Protein AF-0000000066510775 (afdb_homodimer)

InterPro domains:
  IPR000297 Peptidyl-prolyl cis-trans isomerase, PpiC-type [PS50198] (33-122)
  IPR043323 Peptidyl-prolyl cis-trans isomerase PIN4 [PTHR45995] (5-123)
  IPR046357 Peptidyl-prolyl cis-trans isomerase domain superfamily [G3DSA:3.10.50.40] (31-124)

Nearest PDB structures (foldseek):
  3ui6-assembly1_A  TM=9.318E-01  e=9.713E-14  Homo sapiens
  3rfw-assembly1_A-2  TM=9.328E-01  e=1.168E-08  Campylobacter jejuni
  6bhf-assembly1_A-2  TM=9.288E-01  e=5.981E-08  Helicobacter pylori 26695
  5htf-assembly1_B  TM=8.891E-01  e=8.292E-08  Listeria monocytogenes EGD-e
  2kgj-assembly1_A  TM=8.186E-01  e=3.271E-07  Escherichia coli K-12

Sequence (248 aa):
MGKEKKKATNKDGGNDGGGSGKAAKDTSGGSGYTKVKVRHILCEKQGRAMEALKKINEGSSFADIAREYSEDKARSGGDLGWKRRGEMVGPFQEAAFALPKGGMTPEPVRTSFGYHIILVEDKQMGKEKKKATNKDGGNDGGGSGKAAKDTSGGSGYTKVKVRHILCEKQGRAMEALKKINEGSSFADIAREYSEDKARSGGDLGWKRRGEMVGPFQEAAFALPKGGMTPEPVRTSFGYHIILVEDKQ

Organism: Trypanosoma cruzi (strain CL Brener) (NCBI:txid353153)

Foldseek 3Di:
DDPDDDDDDDPPVPPPPPPPPPPPPPPPVQPVFFKFWKFKAFDAEQVLVVVLLVVVVVPDDQLVSSLVRHPPPNVVSRTPGIDGPVRDDDQVVVQQSNADAQGWDNGWTQDPRHTMIMGTNDTD/DDDPCVDDDDDDPPPPVPCPPPPPPPPPVQPVFFKFWKFKAFDAEQVLVVVLLVVVVVPDDQLVSSLVRHPPPNVRSRTPGIDGPVRDDDQVVVQQRNADAQGWDNGWGQDPRHTMIMGTNDTD

Solvent-accessible surface area (backbone atoms only — not comparable to full-atom values): 14334 Å² total; per-residue (Å²): 133,83,80,70,84,88,88,82,86,80,76,78,73,75,74,76,74,75,76,74,73,73,74,74,75,83,66,66,77,63,53,96,49,63,34,35,25,34,29,35,27,32,17,75,44,63,69,59,37,52,50,50,48,51,44,37,75,72,68,44,54,64,41,60,46,11,49,71,59,20,78,45,62,19,87,59,31,12,58,68,45,77,39,43,85,50,66,36,33,40,62,58,41,54,54,54,60,67,42,52,74,69,27,60,55,93,56,66,44,67,56,97,79,23,19,32,39,44,35,25,69,36,69,71,140,75,72,80,72,72,77,90,93,86,75,90,70,83,74,75,74,74,77,71,76,72,71,73,72,83,66,66,73,61,53,98,48,61,32,35,24,34,29,38,29,40,18,73,45,61,68,58,37,51,50,50,49,51,44,36,75,70,66,46,54,63,40,61,46,10,50,71,59,23,75,73,52,16,89,59,30,11,58,68,46,78,40,42,85,49,66,37,32,41,63,58,41,54,52,54,57,66,42,50,71,68,28,58,54,92,56,66,46,65,54,98,81,24,19,32,39,44,35,25,68,36,70,71

Radius of gyration: 31.96 Å; Cα contacts (8 Å, |Δi|>4): 432; chains: 2; bounding box: 94×91×105 Å

Structure (mmCIF, N/CA/C/O backbone):
data_AF-0000000066510775-model_v1
#
loop_
_entity.id
_entity.type
_entity.pdbx_description
1 polymer 'Peptidyl-prolyl cis-trans isomerase'
#
loop_
_atom_site.group_PDB
_atom_site.id
_atom_site.type_symbol
_atom_site.label_atom_id
_atom_site.label_alt_id
_atom_site.label_comp_id
_atom_site.label_asym_id
_atom_site.label_entity_id
_atom_site.label_seq_id
_atom_site.pdbx_PDB_ins_code
_atom_site.Cartn_x
_atom_site.Cartn_y
_atom_site.Cartn_z
_atom_site.occupancy
_atom_site.B_iso_or_equiv
_atom_site.auth_seq_id
_atom_site.auth_comp_id
_atom_site.auth_asym_id
_atom_site.auth_atom_id
_atom_site.pdbx_PDB_model_num
ATOM 1 N N . MET A 1 1 ? 17.078 47.875 73.875 1 23.16 1 MET A N 1
ATOM 2 C CA . MET A 1 1 ? 17.344 46.469 74.062 1 23.16 1 MET A CA 1
ATOM 3 C C . MET A 1 1 ? 18.078 45.875 72.812 1 23.16 1 MET A C 1
ATOM 5 O O . MET A 1 1 ? 18.141 46.5 71.75 1 23.16 1 MET A O 1
ATOM 9 N N . GLY A 1 2 ? 18.031 44.469 72.75 1 21.34 2 GLY A N 1
ATOM 10 C CA . GLY A 1 2 ? 19.016 43.469 72.375 1 21.34 2 GLY A CA 1
ATOM 11 C C . GLY A 1 2 ? 19.094 43.312 70.875 1 21.34 2 GLY A C 1
ATOM 12 O O . GLY A 1 2 ? 18.422 42.469 70.25 1 21.34 2 GLY A O 1
ATOM 13 N N . LYS A 1 3 ? 19.141 44.344 70.125 1 26.53 3 LYS A N 1
ATOM 14 C CA . LYS A 1 3 ? 19.031 44.312 68.625 1 26.53 3 LYS A CA 1
ATOM 15 C C . LYS A 1 3 ? 20.141 43.438 68 1 26.53 3 LYS A C 1
ATOM 17 O O . LYS A 1 3 ? 21.25 43.906 67.812 1 26.53 3 LYS A O 1
ATOM 22 N N . GLU A 1 4 ? 20 42.125 68.438 1 19.8 4 GLU A N 1
ATOM 23 C CA . GLU A 1 4 ? 21.078 41.156 68.188 1 19.8 4 GLU A CA 1
ATOM 24 C C . GLU A 1 4 ? 21.484 41.156 66.75 1 19.8 4 GLU A C 1
ATOM 26 O O . GLU A 1 4 ? 20.828 41.781 65.875 1 19.8 4 GLU A O 1
ATOM 31 N N . LYS A 1 5 ? 21.297 39.875 66.062 1 19.86 5 LYS A N 1
ATOM 32 C CA . LYS A 1 5 ? 22.406 39 65.688 1 19.86 5 LYS A CA 1
ATOM 33 C C . LYS A 1 5 ? 22.828 39.25 64.25 1 19.86 5 LYS A C 1
ATOM 35 O O . LYS A 1 5 ? 22.141 39.969 63.5 1 19.86 5 LYS A O 1
ATOM 40 N N . LYS A 1 6 ? 22.688 38.094 63.375 1 20.05 6 LYS A N 1
ATOM 41 C CA . LYS A 1 6 ? 23.75 37.25 62.875 1 20.05 6 LYS A CA 1
ATOM 42 C C . LYS A 1 6 ? 24.188 37.656 61.469 1 20.05 6 LYS A C 1
ATOM 44 O O . LYS A 1 6 ? 23.484 38.406 60.781 1 20.05 6 LYS A O 1
ATOM 49 N N . LYS A 1 7 ? 24.656 36.5 60.625 1 20.53 7 LYS A N 1
ATOM 50 C CA . LYS A 1 7 ? 25.859 36 60 1 20.53 7 LYS A CA 1
ATOM 51 C C . LYS A 1 7 ? 25.922 36.375 58.531 1 20.53 7 LYS A C 1
ATOM 53 O O . LYS A 1 7 ? 24.891 36.688 57.938 1 20.53 7 LYS A O 1
ATOM 58 N N . ALA A 1 8 ? 26.688 35.5 57.688 1 20.89 8 ALA A N 1
ATOM 59 C CA . ALA A 1 8 ? 27.922 35.5 56.906 1 20.89 8 ALA A CA 1
ATOM 60 C C . ALA A 1 8 ? 27.609 35.531 55.406 1 20.89 8 ALA A C 1
ATOM 62 O O . ALA A 1 8 ? 28.297 36.188 54.625 1 20.89 8 ALA A O 1
ATOM 63 N N . THR A 1 9 ? 26.562 34.688 54.906 1 21.41 9 THR A N 1
ATOM 64 C CA . THR A 1 9 ? 26.984 33.688 53.906 1 21.41 9 THR A CA 1
ATOM 65 C C . THR A 1 9 ? 27.359 34.375 52.594 1 21.41 9 THR A C 1
ATOM 67 O O . THR A 1 9 ? 26.906 35.5 52.312 1 21.41 9 THR A O 1
ATOM 70 N N . ASN A 1 10 ? 28.328 33.688 51.812 1 22.34 10 ASN A N 1
ATOM 71 C CA . ASN A 1 10 ? 29.359 33.688 50.781 1 22.34 10 ASN A CA 1
ATOM 72 C C . ASN A 1 10 ? 28.766 33.906 49.375 1 22.34 10 ASN A C 1
ATOM 74 O O . ASN A 1 10 ? 27.891 33.156 48.938 1 22.34 10 ASN A O 1
ATOM 78 N N . LYS A 1 11 ? 28.875 35.062 48.781 1 24.03 11 LYS A N 1
ATOM 79 C CA . LYS A 1 11 ? 28.453 35.625 47.531 1 24.03 11 LYS A CA 1
ATOM 80 C C . LYS A 1 11 ? 29.156 34.969 46.344 1 24.03 11 LYS A C 1
ATOM 82 O O . LYS A 1 11 ? 29.125 35.469 45.219 1 24.03 11 LYS A O 1
ATOM 87 N N . ASP A 1 12 ? 29.703 33.625 46.531 1 24.02 12 ASP A N 1
ATOM 88 C CA . ASP A 1 12 ? 30.625 33.312 45.438 1 24.02 12 ASP A CA 1
ATOM 89 C C . ASP A 1 12 ? 29.891 33.281 44.125 1 24.02 12 ASP A C 1
ATOM 91 O O . ASP A 1 12 ? 29.016 32.438 43.906 1 24.02 12 ASP A O 1
ATOM 95 N N . GLY A 1 13 ? 29.391 34.312 43.594 1 24.19 13 GLY A N 1
ATOM 96 C CA . GLY A 1 13 ? 28.672 34.25 42.312 1 24.19 13 GLY A CA 1
ATOM 97 C C . GLY A 1 13 ? 29.531 33.812 41.156 1 24.19 13 GLY A C 1
ATOM 98 O O . GLY A 1 13 ? 30.297 34.625 40.594 1 24.19 13 GLY A O 1
ATOM 99 N N . GLY A 1 14 ? 30.188 32.531 41.312 1 22.64 14 GLY A N 1
ATOM 100 C CA . GLY A 1 14 ? 31.047 32.062 40.219 1 22.64 14 GLY A CA 1
ATOM 101 C C . GLY A 1 14 ? 30.406 32.188 38.844 1 22.64 14 GLY A C 1
ATOM 102 O O . GLY A 1 14 ? 29.188 32.031 38.719 1 22.64 14 GLY A O 1
ATOM 103 N N . ASN A 1 15 ? 31.016 32.938 38 1 24.34 15 ASN A N 1
ATOM 104 C CA . ASN A 1 15 ? 30.797 33.312 36.594 1 24.34 15 ASN A CA 1
ATOM 105 C C . ASN A 1 15 ? 30.922 32.094 35.656 1 24.34 15 ASN A C 1
ATOM 107 O O . ASN A 1 15 ? 31.969 31.891 35.062 1 24.34 15 ASN A O 1
ATOM 111 N N . ASP A 1 16 ? 30.797 30.828 36.219 1 24.3 16 ASP A N 1
ATOM 112 C CA . ASP A 1 16 ? 31.219 29.844 35.219 1 24.3 16 ASP A CA 1
ATOM 113 C C . ASP A 1 16 ? 30.438 29.984 33.938 1 24.3 16 ASP A C 1
ATOM 115 O O . ASP A 1 16 ? 29.203 30.047 33.938 1 24.3 16 ASP A O 1
ATOM 119 N N . GLY A 1 17 ? 31.031 30.641 32.969 1 24.75 17 GLY A N 1
ATOM 120 C CA . GLY A 1 17 ? 30.734 30.797 31.562 1 24.75 17 GLY A CA 1
ATOM 121 C C . GLY A 1 17 ? 30.562 29.484 30.828 1 24.75 17 GLY A C 1
ATOM 122 O O . GLY A 1 17 ? 31.375 29.141 29.969 1 24.75 17 GLY A O 1
A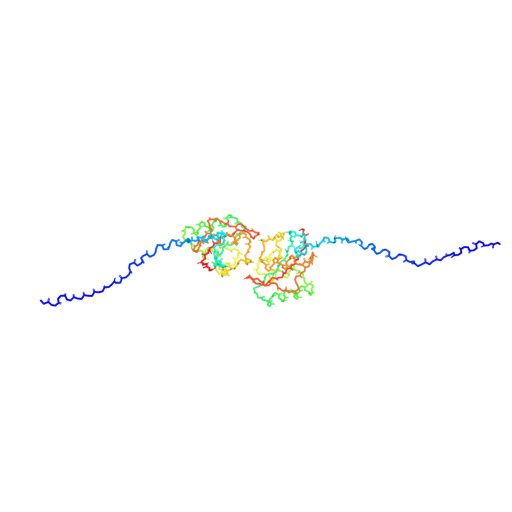TOM 123 N N . GLY A 1 18 ? 30.047 28.453 31.453 1 24.77 18 GLY A N 1
ATOM 124 C CA . GLY A 1 18 ? 30.062 27.203 30.734 1 24.77 18 GLY A CA 1
ATOM 125 C C . GLY A 1 18 ? 29.5 27.312 29.328 1 24.77 18 GLY A C 1
ATOM 126 O O . GLY A 1 18 ? 28.594 28.109 29.094 1 24.77 18 GLY A O 1
ATOM 127 N N . GLY A 1 19 ? 30.359 27.156 28.328 1 26.08 19 GLY A N 1
ATOM 128 C CA . GLY A 1 19 ? 30.25 27.016 26.891 1 26.08 19 GLY A CA 1
ATOM 129 C C . GLY A 1 19 ? 29.172 26.031 26.469 1 26.08 19 GLY A C 1
ATOM 130 O O . GLY A 1 19 ? 29.297 24.828 26.703 1 26.08 19 GLY A O 1
ATOM 131 N N . SER A 1 20 ? 27.953 26.391 26.688 1 29.66 20 SER A N 1
ATOM 132 C CA . SER A 1 20 ? 26.844 25.547 26.25 1 29.66 20 SER A CA 1
ATOM 133 C C . SER A 1 20 ? 26.984 25.141 24.781 1 29.66 20 SER A C 1
ATOM 135 O O . SER A 1 20 ? 27.094 26 23.906 1 29.66 20 SER A O 1
ATOM 137 N N . GLY A 1 21 ? 27.906 24.281 24.469 1 26.98 21 GLY A N 1
ATOM 138 C CA . GLY A 1 21 ? 27.875 23.641 23.172 1 26.98 21 GLY A CA 1
ATOM 139 C C . GLY A 1 21 ? 26.469 23.312 22.688 1 26.98 21 GLY A C 1
ATOM 140 O O . GLY A 1 21 ? 25.75 22.562 23.344 1 26.98 21 GLY A O 1
ATOM 141 N N . LYS A 1 22 ? 25.828 24.266 22.094 1 28.55 22 LYS A N 1
ATOM 142 C CA . LYS A 1 22 ? 24.594 24.078 21.344 1 28.55 22 LYS A CA 1
ATOM 143 C C . LYS A 1 22 ? 24.688 22.844 20.438 1 28.55 22 LYS A C 1
ATOM 145 O O . LYS A 1 22 ? 25.469 22.812 19.5 1 28.55 22 LYS A O 1
ATOM 150 N N . ALA A 1 23 ? 24.719 21.672 20.969 1 29.58 23 ALA A N 1
ATOM 151 C CA . ALA A 1 23 ? 24.5 20.516 20.109 1 29.58 23 ALA A CA 1
ATOM 152 C C . ALA A 1 23 ? 23.516 20.844 18.984 1 29.58 23 ALA A C 1
ATOM 154 O O . ALA A 1 23 ? 22.547 21.578 19.203 1 29.58 23 ALA A O 1
ATOM 155 N N . ALA A 1 24 ? 24 20.891 17.75 1 27.94 24 ALA A N 1
ATOM 156 C CA . ALA A 1 24 ? 23.359 20.984 16.438 1 27.94 24 ALA A CA 1
ATOM 157 C C . ALA A 1 24 ? 22.078 20.156 16.391 1 27.94 24 ALA A C 1
ATOM 159 O O . ALA A 1 24 ? 22.016 19.047 16.953 1 27.94 24 ALA A O 1
ATOM 160 N N . LYS A 1 25 ? 20.984 20.844 16.312 1 31.47 25 LYS A N 1
ATOM 161 C CA . LYS A 1 25 ? 19.656 20.281 16.031 1 31.47 25 LYS A CA 1
ATOM 162 C C . LYS A 1 25 ? 19.719 19.297 14.867 1 31.47 25 LYS A C 1
ATOM 164 O O . LYS A 1 25 ? 20.094 19.672 13.75 1 31.47 25 LYS A O 1
ATOM 169 N N . ASP A 1 26 ? 20.312 18.125 14.875 1 31.09 26 ASP A N 1
ATOM 170 C CA . ASP A 1 26 ? 20.047 17.109 13.859 1 31.09 26 ASP A CA 1
ATOM 171 C C . ASP A 1 26 ? 18.703 17.359 13.18 1 31.09 26 ASP A C 1
ATOM 173 O O . ASP A 1 26 ? 17.656 17.125 13.781 1 31.09 26 ASP A O 1
ATOM 177 N N . THR A 1 27 ? 18.438 18.391 12.25 1 34.88 27 THR A N 1
ATOM 178 C CA . THR A 1 27 ? 17.422 18.766 11.266 1 34.88 27 THR A CA 1
ATOM 179 C C . THR A 1 27 ? 17.125 17.594 10.328 1 34.88 27 THR A C 1
ATOM 181 O O . THR A 1 27 ? 16.828 17.797 9.156 1 34.88 27 THR A O 1
ATOM 184 N N . SER A 1 28 ? 17.688 16.516 10.258 1 37.19 28 SER A N 1
ATOM 185 C CA . SER A 1 28 ? 17.125 15.492 9.375 1 37.19 28 SER A CA 1
ATOM 186 C C . SER A 1 28 ? 15.602 15.602 9.312 1 37.19 28 SER A C 1
ATOM 188 O O . SER A 1 28 ? 14.93 15.57 10.352 1 37.19 28 SER A O 1
ATOM 190 N N . GLY A 1 29 ? 14.992 16.344 8.453 1 39.53 29 GLY A N 1
ATOM 191 C CA . GLY A 1 29 ? 13.641 16.875 8.375 1 39.53 29 GLY A CA 1
ATOM 192 C C . GLY A 1 29 ? 12.602 15.953 8.984 1 39.53 29 GLY A C 1
ATOM 193 O O . GLY A 1 29 ? 11.398 16.125 8.758 1 39.53 29 GLY A O 1
ATOM 194 N N . GLY A 1 30 ? 12.797 14.672 9.055 1 46.94 30 GLY A N 1
ATOM 195 C CA . GLY A 1 30 ? 11.984 13.664 9.727 1 46.94 30 GLY A CA 1
ATOM 196 C C . GLY A 1 30 ? 11.625 14.047 11.148 1 46.94 30 GLY A C 1
ATOM 197 O O . GLY A 1 30 ? 12.5 14.266 11.984 1 46.94 30 GLY A O 1
ATOM 198 N N . SER A 1 31 ? 10.672 14.906 11.445 1 58.56 31 SER A N 1
ATOM 199 C CA . SER A 1 31 ? 10.305 15.086 12.844 1 58.56 31 SER A CA 1
ATOM 200 C C . SER A 1 31 ? 10.594 13.828 13.664 1 58.56 31 SER A C 1
ATOM 202 O O . SER A 1 31 ? 10.781 12.75 13.102 1 58.56 31 SER A O 1
ATOM 204 N N . GLY A 1 32 ? 11.43 13.977 14.781 1 77.88 32 GLY A N 1
ATOM 205 C CA . GLY A 1 32 ? 11.711 12.977 15.805 1 77.88 32 GLY A CA 1
ATOM 206 C C . GLY A 1 32 ? 10.625 11.93 15.938 1 77.88 32 GLY A C 1
ATOM 207 O O . GLY A 1 32 ? 10.719 11.031 16.766 1 77.88 32 GLY A O 1
ATOM 208 N N . TYR A 1 33 ? 9.633 12.125 14.922 1 91.44 33 TYR A N 1
ATOM 209 C CA . TYR A 1 33 ? 8.539 11.164 15.055 1 91.44 33 TYR A CA 1
ATOM 210 C C . TYR A 1 33 ? 8.828 9.898 14.258 1 91.44 33 TYR A C 1
ATOM 212 O O . TYR A 1 33 ? 9.375 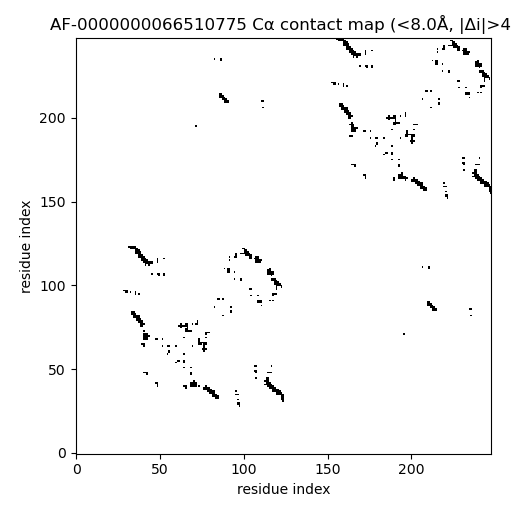9.961 13.156 1 91.44 33 TYR A O 1
ATOM 220 N N . THR A 1 34 ? 8.453 8.82 14.812 1 94.12 34 THR A N 1
ATOM 221 C CA . THR A 1 34 ? 8.758 7.535 14.172 1 94.12 34 THR A CA 1
ATOM 222 C C . THR A 1 34 ? 7.492 6.914 13.586 1 94.12 34 THR A C 1
ATOM 224 O O . THR A 1 34 ? 7.566 5.996 12.766 1 94.12 34 THR A O 1
ATOM 227 N N . LYS A 1 35 ? 6.379 7.387 13.984 1 97 35 LYS A N 1
ATOM 228 C CA . LYS A 1 35 ? 5.125 6.863 13.445 1 97 35 LYS A CA 1
ATOM 229 C C . LYS A 1 35 ? 4.07 7.957 13.344 1 97 35 LYS A C 1
ATOM 231 O O . LYS A 1 35 ? 4.117 8.945 14.086 1 97 35 LYS A O 1
ATOM 236 N N . VAL A 1 36 ? 3.227 7.793 12.406 1 97.75 36 VAL A N 1
ATOM 237 C CA . VAL A 1 36 ? 2.115 8.711 12.188 1 97.75 36 VAL A CA 1
ATOM 238 C C . VAL A 1 36 ? 0.807 7.93 12.094 1 97.75 36 VAL A C 1
ATOM 240 O O . VAL A 1 36 ? 0.78 6.812 11.578 1 97.75 36 VAL A O 1
ATOM 243 N N . LYS A 1 37 ? -0.239 8.461 12.695 1 97.5 37 LYS A N 1
ATOM 244 C CA . LYS A 1 37 ? -1.598 7.965 12.492 1 97.5 37 LYS A CA 1
ATOM 245 C C . LYS A 1 37 ? -2.297 8.734 11.375 1 97.5 37 LYS A C 1
ATOM 247 O O . LYS A 1 37 ? -2.455 9.953 11.453 1 97.5 37 LYS A O 1
ATOM 252 N N . VAL A 1 38 ? -2.748 7.977 10.305 1 97 38 VAL A N 1
ATOM 253 C CA . VAL A 1 38 ? -3.182 8.703 9.117 1 97 38 VAL A CA 1
ATOM 254 C C . VAL A 1 38 ? -4.539 8.188 8.656 1 97 38 VAL A C 1
ATOM 256 O O . VAL A 1 38 ? -4.887 7.031 8.914 1 97 38 VAL A O 1
ATOM 259 N N . ARG A 1 39 ? -5.293 9.062 8.102 1 96.5 39 ARG A N 1
ATOM 260 C CA . ARG A 1 39 ? -6.414 8.781 7.215 1 96.5 39 ARG A CA 1
ATOM 261 C C . ARG A 1 39 ? -6.113 9.234 5.789 1 96.5 39 ARG A C 1
ATOM 263 O O . ARG A 1 39 ? -5.375 10.195 5.578 1 96.5 39 ARG A O 1
ATOM 270 N N . HIS A 1 40 ? -6.715 8.445 4.879 1 97.38 40 HIS A N 1
ATOM 271 C CA . HIS A 1 40 ? -6.477 8.914 3.516 1 97.38 40 HIS A CA 1
ATOM 272 C C . HIS A 1 40 ? -7.691 8.672 2.629 1 97.38 40 HIS A C 1
ATOM 274 O O . HIS A 1 40 ? -8.609 7.938 3.012 1 97.38 40 HIS A O 1
ATOM 280 N N . ILE A 1 41 ? -7.836 9.32 1.59 1 96.56 41 ILE A N 1
ATOM 281 C CA . ILE A 1 41 ? -8.766 9.133 0.48 1 96.56 41 ILE A CA 1
ATOM 282 C C . ILE A 1 41 ? -7.98 8.836 -0.799 1 96.56 41 ILE A C 1
ATOM 284 O O . ILE A 1 41 ? -7.109 9.617 -1.194 1 96.56 41 ILE A O 1
ATOM 288 N N . LEU A 1 42 ? -8.242 7.695 -1.36 1 95.19 42 LEU A N 1
ATOM 289 C CA . LEU A 1 42 ? -7.566 7.316 -2.596 1 95.19 42 LEU A CA 1
ATOM 290 C C . LEU A 1 42 ? -8.508 7.426 -3.789 1 95.19 42 LEU A C 1
ATOM 292 O O . LEU A 1 42 ? -9.602 6.859 -3.775 1 95.19 42 LEU A O 1
ATOM 296 N N . CYS A 1 43 ? -8.07 8.188 -4.797 1 94.81 43 CYS A N 1
ATOM 297 C CA . CYS A 1 43 ? -8.789 8.305 -6.062 1 94.81 43 CYS A CA 1
ATOM 298 C C . CYS A 1 43 ? -7.871 7.992 -7.242 1 94.81 43 CYS A C 1
ATOM 300 O O . CYS A 1 43 ? -6.715 8.414 -7.262 1 94.81 43 CYS A O 1
ATOM 302 N N . GLU A 1 44 ? -8.422 7.242 -8.109 1 92.12 44 GLU A N 1
ATOM 303 C CA . GLU A 1 44 ? -7.633 6.918 -9.289 1 92.12 44 GLU A CA 1
ATOM 304 C C . GLU A 1 44 ? -7.344 8.164 -10.125 1 92.12 44 GLU A C 1
ATOM 306 O O . GLU A 1 44 ? -6.254 8.312 -10.672 1 92.12 44 GLU A O 1
ATOM 311 N N . LYS A 1 45 ? -8.297 9.062 -10.156 1 95.19 45 LYS A N 1
ATOM 312 C CA . LYS A 1 45 ? -8.195 10.266 -10.969 1 95.19 45 LYS A CA 1
ATOM 313 C C . LYS A 1 45 ? -7.965 11.5 -10.094 1 95.19 45 LYS A C 1
ATOM 315 O O . LYS A 1 45 ? -8.57 11.633 -9.023 1 95.19 45 LYS A O 1
ATOM 320 N N . GLN A 1 46 ? -7.137 12.367 -10.594 1 97.5 46 GLN A N 1
ATOM 321 C CA . GLN A 1 46 ? -6.82 13.586 -9.852 1 97.5 46 GLN A CA 1
ATOM 322 C C . GLN A 1 46 ? -8.062 14.445 -9.656 1 97.5 46 GLN A C 1
ATOM 324 O O . GLN A 1 46 ? -8.258 15.031 -8.594 1 97.5 46 GLN A O 1
ATOM 329 N N . GLY A 1 47 ? -8.898 14.508 -10.719 1 98.06 47 GLY A N 1
ATOM 330 C CA . GLY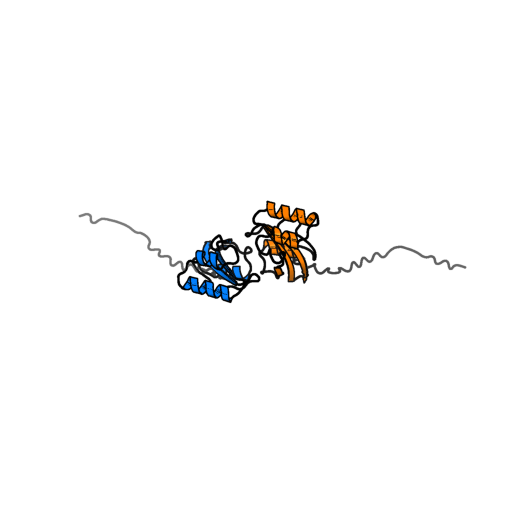 A 1 47 ? -10.102 15.32 -10.633 1 98.06 47 GLY A CA 1
ATOM 331 C C . GLY A 1 47 ? -11.016 14.914 -9.492 1 98.06 47 GLY A C 1
ATOM 332 O O . GLY A 1 47 ? -11.57 15.766 -8.797 1 98.06 47 GLY A O 1
ATOM 333 N N . ARG A 1 48 ? -11.117 13.664 -9.289 1 97.88 48 ARG A N 1
ATOM 334 C CA . ARG A 1 48 ? -11.961 13.164 -8.211 1 97.88 48 ARG A CA 1
ATOM 335 C C . ARG A 1 48 ? -11.375 13.523 -6.848 1 97.88 48 ARG A C 1
ATOM 337 O O . ARG A 1 48 ? -12.102 13.898 -5.93 1 97.88 48 ARG A O 1
ATOM 344 N N . ALA A 1 49 ? -10.148 13.43 -6.742 1 98.12 49 ALA A N 1
ATOM 345 C CA . ALA A 1 49 ? -9.469 13.781 -5.496 1 98.12 49 ALA A CA 1
ATOM 346 C C . ALA A 1 49 ? -9.617 15.266 -5.191 1 98.12 49 ALA A C 1
ATOM 348 O O . ALA A 1 49 ? -9.828 15.656 -4.035 1 98.12 49 ALA A O 1
ATOM 349 N N . MET A 1 50 ? -9.453 16.062 -6.176 1 98.38 50 MET A N 1
ATOM 350 C CA . MET A 1 50 ? -9.594 17.5 -5.996 1 98.38 50 MET A CA 1
ATOM 351 C C . MET A 1 50 ? -11.016 17.875 -5.578 1 98.38 50 MET A C 1
ATOM 353 O O . MET A 1 50 ? -11.211 18.781 -4.766 1 98.38 50 MET A O 1
ATOM 357 N N . GLU A 1 51 ? -11.93 17.141 -6.195 1 98.38 51 GLU A N 1
ATOM 358 C CA . GLU A 1 51 ? -13.312 17.344 -5.781 1 98.38 51 GLU A CA 1
ATOM 359 C C . GLU A 1 51 ? -13.516 16.984 -4.312 1 98.38 51 GLU A C 1
ATOM 361 O O . GLU A 1 51 ? -14.164 17.734 -3.572 1 98.38 51 GLU A O 1
ATOM 366 N N . ALA A 1 52 ? -13.031 15.906 -3.936 1 98.19 52 ALA A N 1
ATOM 367 C CA . ALA A 1 52 ? -13.109 15.477 -2.539 1 98.19 52 ALA A CA 1
ATOM 368 C C . ALA A 1 52 ? -12.469 16.516 -1.617 1 98.19 52 ALA A C 1
ATOM 370 O O . ALA A 1 52 ? -13.047 16.875 -0.592 1 98.19 52 ALA A O 1
ATOM 371 N N . LEU A 1 53 ? -11.32 16.969 -2.039 1 98.19 53 LEU A N 1
ATOM 372 C CA . LEU A 1 53 ? -10.602 17.953 -1.251 1 98.19 53 LEU A CA 1
ATOM 373 C C . LEU A 1 53 ? -11.422 19.234 -1.093 1 98.19 53 LEU A C 1
ATOM 375 O O . LEU A 1 53 ? -11.477 19.812 -0.004 1 98.19 53 LEU A O 1
ATOM 379 N N . LYS A 1 54 ? -11.961 19.641 -2.131 1 98.25 54 LYS A N 1
ATOM 380 C CA . LYS A 1 54 ? -12.805 20.828 -2.105 1 98.25 54 LYS A CA 1
ATOM 381 C C . LYS A 1 54 ? -13.961 20.656 -1.115 1 98.25 54 LYS A C 1
ATOM 383 O O . LYS A 1 54 ? -14.242 21.562 -0.332 1 98.25 54 LYS A O 1
ATOM 388 N N . LYS A 1 55 ? -14.555 19.547 -1.142 1 98.38 55 LYS A N 1
ATOM 389 C CA . LYS A 1 55 ? -15.672 19.297 -0.247 1 98.38 55 LYS A CA 1
ATOM 390 C C . LYS A 1 55 ? -15.234 19.312 1.213 1 98.38 55 LYS A C 1
ATOM 392 O O . LYS A 1 55 ? -15.938 19.844 2.076 1 98.38 55 LYS A O 1
ATOM 397 N N . ILE A 1 56 ? -14.117 18.797 1.461 1 98 56 ILE A N 1
ATOM 398 C CA . ILE A 1 56 ? -13.586 18.797 2.82 1 98 56 ILE A CA 1
ATOM 399 C C . ILE A 1 56 ? -13.297 20.234 3.268 1 98 56 ILE A C 1
ATOM 401 O O . ILE A 1 56 ? -13.656 20.625 4.383 1 98 56 ILE A O 1
ATOM 405 N N . ASN A 1 57 ? -12.695 20.953 2.416 1 97.19 57 ASN A N 1
ATOM 406 C CA . ASN A 1 57 ? -12.352 22.328 2.729 1 97.19 57 ASN A CA 1
ATOM 407 C C . ASN A 1 57 ? -13.602 23.188 2.936 1 97.19 57 ASN A C 1
ATOM 409 O O . ASN A 1 57 ? -13.547 24.203 3.615 1 97.19 57 ASN A O 1
ATOM 413 N N . GLU A 1 58 ? -14.641 22.688 2.391 1 97.69 58 GLU A N 1
ATOM 414 C CA . GLU A 1 58 ? -15.906 23.406 2.533 1 97.69 58 GLU A CA 1
ATOM 415 C C . GLU A 1 58 ? -16.641 22.984 3.811 1 97.69 58 GLU A C 1
ATOM 417 O O . GLU A 1 58 ? -17.719 23.5 4.109 1 97.69 58 GLU A O 1
ATOM 422 N N . GLY A 1 59 ? -16.062 22.062 4.5 1 96.94 59 GLY A N 1
ATOM 423 C CA . GLY A 1 59 ? -16.594 21.797 5.824 1 96.94 59 GLY A CA 1
ATOM 424 C C . GLY A 1 59 ? -17.109 20.375 5.984 1 96.94 59 GLY A C 1
ATOM 425 O O . GLY A 1 59 ? -17.516 19.969 7.074 1 96.94 59 GLY A O 1
ATOM 426 N N . SER A 1 60 ? -17.078 19.609 4.887 1 97.44 60 SER A N 1
ATOM 427 C CA . SER A 1 60 ? -17.516 18.219 4.996 1 97.44 60 SER A CA 1
ATOM 428 C C . SER A 1 60 ? -16.547 17.375 5.809 1 97.44 60 SER A C 1
ATOM 430 O O . SER A 1 60 ? -15.336 17.656 5.812 1 97.44 60 SER A O 1
ATOM 432 N N . SER A 1 61 ? -17.078 16.344 6.43 1 96.12 61 SER A N 1
ATOM 433 C CA . SER A 1 61 ? -16.266 15.438 7.238 1 96.12 61 SER A CA 1
ATOM 434 C C . SER A 1 61 ? -15.344 14.594 6.367 1 96.12 61 SER A C 1
ATOM 436 O O . SER A 1 61 ? -15.758 14.07 5.332 1 96.12 61 SER A O 1
ATOM 438 N N . PHE A 1 62 ? -14.117 14.539 6.871 1 97.31 62 PHE A N 1
ATOM 439 C CA . PHE A 1 62 ? -13.148 13.719 6.141 1 97.31 62 PHE A CA 1
ATOM 440 C C . PHE A 1 62 ? -13.664 12.297 5.98 1 97.31 62 PHE A C 1
ATOM 442 O O . PHE A 1 62 ? -13.602 11.727 4.891 1 97.31 62 PHE A O 1
ATOM 449 N N . ALA A 1 63 ? -14.141 11.75 7.012 1 95.69 63 ALA A N 1
ATOM 450 C CA . ALA A 1 63 ? -14.617 10.375 7.023 1 95.69 63 ALA A CA 1
ATOM 451 C C . ALA A 1 63 ? -15.773 10.18 6.047 1 95.69 63 ALA A C 1
ATOM 453 O O . ALA A 1 63 ? -15.844 9.172 5.344 1 95.69 63 ALA A O 1
ATOM 454 N N . ASP A 1 64 ? -16.703 11.094 5.957 1 96.06 64 ASP A N 1
ATOM 455 C CA . ASP A 1 64 ? -17.844 11.008 5.051 1 96.06 64 ASP A CA 1
ATOM 456 C C . ASP A 1 64 ? -17.391 11.086 3.594 1 96.06 64 ASP A C 1
ATOM 458 O O . ASP A 1 64 ? -17.859 10.32 2.752 1 96.06 64 ASP A O 1
ATOM 462 N N . ILE A 1 65 ? -16.469 12 3.42 1 97.69 65 ILE A N 1
ATOM 463 C CA . ILE A 1 65 ? -15.977 12.141 2.055 1 97.69 65 ILE A CA 1
ATOM 464 C C . ILE A 1 65 ? -15.188 10.891 1.659 1 97.69 65 ILE A C 1
ATOM 466 O O . ILE A 1 65 ? -15.266 10.438 0.519 1 97.69 65 ILE A O 1
ATOM 470 N N . ALA A 1 66 ? -14.438 10.352 2.602 1 96.62 66 ALA A N 1
ATOM 471 C CA . ALA A 1 66 ? -13.719 9.109 2.332 1 96.62 66 ALA A CA 1
ATOM 472 C C . ALA A 1 66 ? -14.68 7.992 1.919 1 96.62 66 ALA A C 1
ATOM 474 O O . ALA A 1 66 ? -14.414 7.266 0.959 1 96.62 66 ALA A O 1
ATOM 475 N N . ARG A 1 67 ? -15.75 7.871 2.535 1 94.62 67 ARG A N 1
ATOM 476 C CA . ARG A 1 67 ? -16.734 6.824 2.248 1 94.62 67 ARG A CA 1
ATOM 477 C C . ARG A 1 67 ? -17.344 7.008 0.862 1 94.62 67 ARG A C 1
ATOM 479 O O . ARG A 1 67 ? -17.672 6.031 0.191 1 94.62 67 ARG A O 1
ATOM 486 N N . GLU A 1 68 ? -17.375 8.18 0.469 1 94.81 68 GLU A N 1
ATOM 487 C CA . GLU A 1 68 ? -18.031 8.484 -0.794 1 94.81 68 GLU A CA 1
ATOM 488 C C . GLU A 1 68 ? -17.047 8.469 -1.957 1 94.81 68 GLU A C 1
ATOM 490 O O . GLU A 1 68 ? -17.375 8.016 -3.055 1 94.81 68 GLU A O 1
ATOM 495 N N . TYR A 1 69 ? -15.875 8.906 -1.664 1 96 69 TYR A N 1
ATOM 496 C CA . TYR A 1 69 ? -14.992 9.211 -2.785 1 96 69 TYR A CA 1
ATOM 497 C C . TYR A 1 69 ? -13.844 8.211 -2.867 1 96 69 TYR A C 1
ATOM 499 O O . TYR A 1 69 ? -13.242 8.031 -3.93 1 96 69 TYR A O 1
ATOM 507 N N . SER A 1 70 ? -13.477 7.609 -1.681 1 94.44 70 SER A N 1
ATOM 508 C CA . SER A 1 70 ? -12.281 6.77 -1.65 1 94.44 70 SER A CA 1
ATOM 509 C C . SER A 1 70 ? -12.516 5.457 -2.391 1 94.44 70 SER A C 1
ATOM 511 O O . SER A 1 70 ? -13.578 4.84 -2.262 1 94.44 70 SER A O 1
ATOM 513 N N . GLU A 1 71 ? -11.609 5.082 -3.146 1 86.38 71 GLU A N 1
ATOM 514 C CA . GLU A 1 71 ? -11.672 3.816 -3.871 1 86.38 71 GLU A CA 1
ATOM 515 C C . GLU A 1 71 ? -10.945 2.709 -3.115 1 86.38 71 GLU A C 1
ATOM 517 O O . GLU A 1 71 ? -10.93 1.557 -3.553 1 86.38 71 GLU A O 1
ATOM 522 N N . ASP A 1 72 ? -10.344 3.182 -2.146 1 80.44 72 ASP A N 1
ATOM 523 C CA . ASP A 1 72 ? -9.695 2.283 -1.194 1 80.44 72 ASP A CA 1
ATOM 524 C C . ASP A 1 72 ? -10.109 2.613 0.239 1 80.44 72 ASP A C 1
ATOM 526 O O . ASP A 1 72 ? -10.391 3.77 0.559 1 80.44 72 ASP A O 1
ATOM 530 N N . LYS A 1 73 ? -10.289 1.571 1.264 1 72.94 73 LYS A N 1
ATOM 531 C CA . LYS A 1 73 ? -10.547 1.654 2.699 1 72.94 73 LYS A CA 1
ATOM 532 C C . LYS A 1 73 ? -11.711 2.588 2.998 1 72.94 73 LYS A C 1
ATOM 534 O O . LYS A 1 73 ? -11.695 3.32 3.988 1 72.94 73 LYS A O 1
ATOM 539 N N . ALA A 1 74 ? -12.57 2.744 2.104 1 72.19 74 ALA A N 1
ATOM 540 C CA . ALA A 1 74 ? -13.719 3.637 2.217 1 72.19 74 ALA A CA 1
ATOM 541 C C . ALA A 1 74 ? -14.547 3.309 3.457 1 72.19 74 ALA A C 1
ATOM 543 O O . ALA A 1 74 ? -14.969 4.211 4.184 1 72.19 74 ALA A O 1
ATOM 544 N N . ARG A 1 75 ? -14.555 2.186 3.811 1 76.44 75 ARG A N 1
ATOM 545 C CA . ARG A 1 75 ? -15.484 1.74 4.848 1 76.44 75 ARG A CA 1
ATOM 546 C C . ARG A 1 75 ? -15.016 2.201 6.227 1 76.44 75 ARG A C 1
ATOM 548 O O . ARG A 1 75 ? -15.836 2.482 7.102 1 76.44 75 ARG A O 1
ATOM 555 N N . SER A 1 76 ? -13.828 2.455 6.367 1 83.44 76 SER A N 1
ATOM 556 C CA . SER A 1 76 ? -13.289 2.883 7.652 1 83.44 76 SER A CA 1
ATOM 557 C C . SER A 1 76 ? -12.992 4.379 7.656 1 83.44 76 SER A C 1
ATOM 559 O O . SER A 1 76 ? -12.141 4.844 8.414 1 83.44 76 SER A O 1
ATOM 561 N N . GLY A 1 77 ? -13.648 5.086 6.77 1 90.88 77 GLY A N 1
ATOM 562 C CA . GLY A 1 77 ? -13.391 6.516 6.68 1 90.88 77 GLY A CA 1
ATOM 563 C C . GLY A 1 77 ? -11.961 6.844 6.281 1 90.88 77 GLY A C 1
ATOM 564 O O . GLY A 1 77 ? -11.406 7.852 6.719 1 90.88 77 GLY A O 1
ATOM 565 N N . GLY A 1 78 ? -11.344 5.949 5.727 1 92.12 78 GLY A N 1
ATOM 566 C CA . GLY A 1 78 ? -10 6.172 5.223 1 92.12 78 GLY A CA 1
ATOM 567 C C . GLY A 1 78 ? -8.922 5.926 6.27 1 92.12 78 GLY A C 1
ATOM 568 O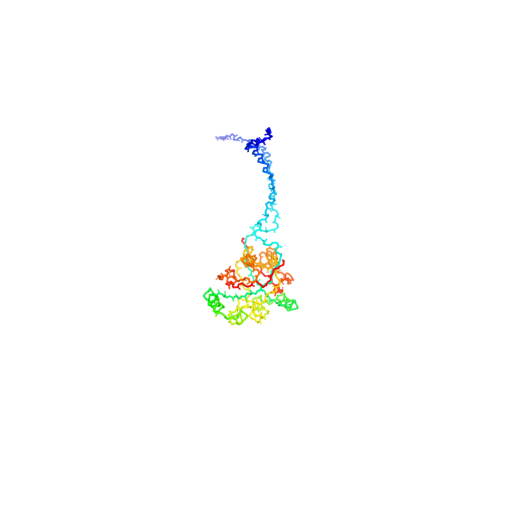 O . GLY A 1 78 ? -7.746 6.215 6.035 1 92.12 78 GLY A O 1
ATOM 569 N N . ASP A 1 79 ? -9.359 5.344 7.438 1 94.25 79 ASP A N 1
ATOM 570 C CA . ASP A 1 79 ? -8.414 5.156 8.539 1 94.25 79 ASP A CA 1
ATOM 571 C C . ASP A 1 79 ? -7.418 4.047 8.227 1 94.25 79 ASP A C 1
ATOM 573 O O . ASP A 1 79 ? -7.809 2.91 7.953 1 94.25 79 ASP A O 1
ATOM 577 N N . LEU A 1 80 ? -6.102 4.348 8.344 1 93.5 80 LEU A N 1
ATOM 578 C CA . LEU A 1 80 ? -5.055 3.352 8.141 1 93.5 80 LEU A CA 1
ATOM 579 C C . LEU A 1 80 ? -4.355 3.021 9.453 1 93.5 80 LEU A C 1
ATOM 581 O O . LEU A 1 80 ? -3.535 2.104 9.516 1 93.5 80 LEU A O 1
ATOM 585 N N . GLY A 1 81 ? -4.691 3.807 10.461 1 94.5 81 GLY A N 1
ATOM 586 C CA . GLY A 1 81 ? -4.055 3.598 11.75 1 94.5 81 GLY A CA 1
ATOM 587 C C . GLY A 1 81 ? -2.639 4.133 11.805 1 94.5 81 GLY A C 1
ATOM 588 O O . GLY A 1 81 ? -2.283 5.051 11.062 1 94.5 81 GLY A O 1
ATOM 589 N N . TRP A 1 82 ? -1.883 3.633 12.859 1 96.31 82 TRP A N 1
ATOM 590 C CA . TRP A 1 82 ? -0.484 4.012 13.023 1 96.31 82 TRP A CA 1
ATOM 591 C C . TRP A 1 82 ? 0.395 3.324 11.984 1 96.31 82 TRP A C 1
ATOM 593 O O . TRP A 1 82 ? 0.288 2.115 11.773 1 96.31 82 TRP A O 1
ATOM 603 N N . LYS A 1 83 ? 1.169 4.191 11.289 1 96.56 83 LYS A N 1
ATOM 604 C CA . LYS A 1 83 ? 2.09 3.689 10.273 1 96.56 83 LYS A CA 1
ATOM 605 C C . LYS A 1 83 ? 3.51 4.188 10.523 1 96.56 83 LYS A C 1
ATOM 607 O O . LYS A 1 83 ? 3.709 5.344 10.898 1 96.56 83 LYS A O 1
ATOM 612 N N . ARG A 1 84 ? 4.387 3.311 10.266 1 95 84 ARG A N 1
ATOM 613 C CA . ARG A 1 84 ? 5.809 3.646 10.32 1 95 84 ARG A CA 1
ATOM 614 C C . ARG A 1 84 ? 6.379 3.844 8.922 1 95 84 ARG A C 1
ATOM 616 O O . ARG A 1 84 ? 5.723 3.529 7.926 1 95 84 ARG A O 1
ATOM 623 N N . ARG A 1 85 ? 7.594 4.383 8.977 1 92.88 85 ARG A N 1
ATOM 624 C CA . ARG A 1 85 ? 8.32 4.438 7.711 1 92.88 85 ARG A CA 1
ATOM 625 C C . ARG A 1 85 ? 8.523 3.041 7.137 1 92.88 85 ARG A C 1
ATOM 627 O O . ARG A 1 85 ? 8.82 2.1 7.875 1 92.88 85 ARG A O 1
ATOM 634 N N . GLY A 1 86 ? 8.414 2.924 5.867 1 92.19 86 GLY A N 1
ATOM 635 C CA . GLY A 1 86 ? 8.531 1.621 5.23 1 92.19 86 GLY A CA 1
ATOM 636 C C . GLY A 1 86 ? 7.203 0.911 5.078 1 92.19 86 GLY A C 1
ATOM 637 O O . GLY A 1 86 ? 7.094 -0.058 4.324 1 92.19 86 GLY A O 1
ATOM 638 N N . GLU A 1 87 ? 6.207 1.438 5.766 1 94.75 87 GLU A N 1
ATOM 639 C CA . GLU A 1 87 ? 4.875 0.85 5.676 1 94.75 87 GLU A CA 1
ATOM 640 C C . GLU A 1 87 ? 3.988 1.639 4.715 1 94.75 87 GLU A C 1
ATOM 642 O O . GLU A 1 87 ? 2.801 1.341 4.57 1 94.75 87 GLU A O 1
ATOM 647 N N . MET A 1 88 ? 4.539 2.574 4.156 1 94.19 88 MET A N 1
ATOM 648 C CA . MET A 1 88 ? 3.861 3.426 3.184 1 94.19 88 MET A CA 1
ATOM 649 C C . MET A 1 88 ? 4.703 3.588 1.922 1 94.19 88 MET A C 1
ATOM 651 O O . MET A 1 88 ? 5.922 3.4 1.954 1 94.19 88 MET A O 1
ATOM 655 N N . VAL A 1 89 ? 4.008 3.854 0.916 1 93.56 89 VAL A N 1
ATOM 656 C CA . VAL A 1 89 ? 4.758 4.098 -0.311 1 93.56 89 VAL A CA 1
ATOM 657 C C . VAL A 1 89 ? 5.5 5.43 -0.206 1 93.56 89 VAL A C 1
ATOM 659 O O . VAL A 1 89 ? 5.047 6.348 0.485 1 93.56 89 VAL A O 1
ATOM 662 N N . GLY A 1 90 ? 6.477 5.617 -0.905 1 94.69 90 GLY A N 1
ATOM 663 C CA . GLY A 1 90 ? 7.438 6.699 -0.773 1 94.69 90 GLY A CA 1
ATOM 664 C C . GLY A 1 90 ? 6.789 8.07 -0.725 1 94.69 90 GLY A C 1
ATOM 665 O O . GLY A 1 90 ? 6.855 8.758 0.295 1 94.69 90 GLY A O 1
ATOM 666 N N . PRO A 1 91 ? 6.176 8.461 -1.796 1 96.62 91 PRO A N 1
ATOM 667 C CA . PRO A 1 91 ? 5.574 9.797 -1.819 1 96.62 91 PRO A CA 1
ATOM 668 C C . PRO A 1 91 ? 4.535 9.992 -0.718 1 96.62 91 PRO A C 1
ATOM 670 O O . PRO A 1 91 ? 4.449 11.078 -0.132 1 96.62 91 PRO A O 1
ATOM 673 N N . PHE A 1 92 ? 3.752 9 -0.388 1 97.31 92 PHE A N 1
ATOM 674 C CA . PHE A 1 92 ? 2.781 9.031 0.699 1 97.31 92 PHE A CA 1
ATOM 675 C C . PHE A 1 92 ? 3.479 9.211 2.043 1 97.31 92 PHE A C 1
ATOM 677 O O . PHE A 1 92 ? 3.086 10.062 2.844 1 97.31 92 PHE A O 1
ATOM 684 N N . GLN A 1 93 ? 4.441 8.469 2.164 1 96.38 93 GLN A N 1
ATOM 685 C CA . GLN A 1 93 ? 5.227 8.523 3.391 1 96.38 93 GLN A CA 1
ATOM 686 C C . GLN A 1 93 ? 5.816 9.914 3.611 1 96.38 93 GLN A C 1
ATOM 688 O O . GLN A 1 93 ? 5.707 10.477 4.703 1 96.38 93 GLN A O 1
ATOM 693 N N . GLU A 1 94 ? 6.473 10.438 2.631 1 96.88 94 GLU A N 1
ATOM 694 C CA . GLU A 1 94 ? 7.09 11.758 2.73 1 96.88 94 GLU A CA 1
ATOM 695 C C . GLU A 1 94 ? 6.055 12.828 3.053 1 96.88 94 GLU A C 1
ATOM 697 O O . GLU A 1 94 ? 6.285 13.688 3.906 1 96.88 94 GLU A O 1
ATOM 702 N N . ALA A 1 95 ? 4.961 12.781 2.389 1 97.44 95 ALA A N 1
ATOM 703 C CA . ALA A 1 95 ? 3.898 13.758 2.619 1 97.44 95 ALA A CA 1
ATOM 704 C C . ALA A 1 95 ? 3.35 13.641 4.039 1 97.44 95 ALA A C 1
ATOM 706 O O . ALA A 1 95 ? 3.162 14.656 4.719 1 97.44 95 ALA A O 1
ATOM 707 N N . ALA A 1 96 ? 3.104 12.414 4.477 1 97.62 96 ALA A N 1
ATOM 708 C CA . ALA A 1 96 ? 2.537 12.18 5.805 1 97.62 96 ALA A CA 1
ATOM 709 C C . ALA A 1 96 ? 3.467 12.695 6.898 1 97.62 96 ALA A C 1
ATOM 711 O O . ALA A 1 96 ? 3.023 13.375 7.828 1 97.62 96 ALA A O 1
ATOM 712 N N . PHE A 1 97 ? 4.695 12.406 6.785 1 97.5 97 PHE A N 1
ATOM 713 C CA . PHE A 1 97 ? 5.641 12.773 7.832 1 97.5 97 PHE A CA 1
ATOM 714 C C . PHE A 1 97 ? 5.957 14.266 7.777 1 97.5 97 PHE A C 1
ATOM 716 O O . PHE A 1 97 ? 6.445 14.844 8.75 1 97.5 97 PHE A O 1
ATOM 723 N N . ALA A 1 98 ? 5.727 14.898 6.664 1 96.75 98 ALA A N 1
ATOM 724 C CA . ALA A 1 98 ? 5.953 16.328 6.52 1 96.75 98 ALA A CA 1
ATOM 725 C C . ALA A 1 98 ? 4.812 17.125 7.145 1 96.75 98 ALA A C 1
ATOM 727 O O . ALA A 1 98 ? 4.969 18.312 7.438 1 96.75 98 ALA A O 1
ATOM 728 N N . LEU A 1 99 ? 3.701 16.516 7.285 1 97.12 99 LEU A N 1
ATOM 729 C CA . LEU A 1 99 ? 2.531 17.203 7.836 1 97.12 99 LEU A CA 1
ATOM 730 C C . LEU A 1 99 ? 2.615 17.281 9.352 1 97.12 99 LEU A C 1
ATOM 732 O O . LEU A 1 99 ? 3.109 16.344 10 1 97.12 99 LEU A O 1
ATOM 736 N N . PRO A 1 100 ? 2.176 18.375 9.945 1 95.62 100 PRO A N 1
ATOM 737 C CA . PRO A 1 100 ? 2.031 18.422 11.398 1 95.62 100 PRO A CA 1
ATOM 738 C C . PRO A 1 100 ? 0.851 17.594 11.906 1 95.62 100 PRO A C 1
ATOM 740 O O . PRO A 1 100 ? -0.001 17.188 11.109 1 95.62 100 PRO A O 1
ATOM 743 N N . LYS A 1 101 ? 0.873 17.281 13.258 1 96 101 LYS A N 1
ATOM 744 C CA . LYS A 1 101 ? -0.307 16.688 13.875 1 96 101 LYS A CA 1
ATOM 745 C C . LYS A 1 101 ? -1.562 17.484 13.562 1 96 101 LYS A C 1
ATOM 747 O O . LYS A 1 101 ? -1.573 18.719 13.719 1 96 101 LYS A O 1
ATOM 752 N N . GLY A 1 102 ? -2.541 16.828 13.086 1 96.5 102 GLY A N 1
ATOM 753 C CA . GLY A 1 102 ? -3.777 17.5 12.711 1 96.5 102 GLY A CA 1
ATOM 754 C C . GLY A 1 102 ? -3.744 18.078 11.312 1 96.5 102 GLY A C 1
ATOM 755 O O . GLY A 1 102 ? -4.742 18.625 10.836 1 96.5 102 GLY A O 1
ATOM 756 N N . GLY A 1 103 ? -2.676 17.906 10.586 1 97.5 103 GLY A N 1
ATOM 757 C CA . GLY A 1 103 ? -2.521 18.484 9.258 1 97.5 103 GLY A CA 1
ATOM 758 C C . GLY A 1 103 ? -3.045 17.594 8.156 1 97.5 103 GLY A C 1
ATOM 759 O O . GLY A 1 103 ? -3.09 16.359 8.305 1 97.5 103 GLY A O 1
ATOM 760 N N . MET A 1 104 ? -3.438 18.25 7.012 1 98.25 104 MET A N 1
ATOM 761 C CA . MET A 1 104 ? -3.896 17.562 5.809 1 98.25 104 MET A CA 1
ATOM 762 C C . MET A 1 104 ? -3.148 18.062 4.578 1 98.25 104 MET A C 1
ATOM 764 O O . MET A 1 104 ? -2.734 19.234 4.527 1 98.25 104 MET A O 1
ATOM 768 N N . THR A 1 105 ? -3.037 17.172 3.66 1 98.44 105 THR A N 1
ATOM 769 C CA . THR A 1 105 ? -2.377 17.609 2.436 1 98.44 105 THR A CA 1
ATOM 770 C C . THR A 1 105 ? -3.205 18.688 1.729 1 98.44 105 THR A C 1
ATOM 772 O O . THR A 1 105 ? -4.41 18.516 1.526 1 98.44 105 THR A O 1
ATOM 775 N N . PRO A 1 106 ? -2.547 19.781 1.341 1 97.19 106 PRO A N 1
ATOM 776 C CA . PRO A 1 106 ? -3.287 20.828 0.622 1 97.19 106 PRO A CA 1
ATOM 777 C C . PRO A 1 106 ? -3.631 20.422 -0.81 1 97.19 106 PRO A C 1
ATOM 779 O O . PRO A 1 106 ? -4.531 21 -1.421 1 97.19 106 PRO A O 1
ATOM 782 N N . GLU A 1 107 ? -2.871 19.516 -1.389 1 97.94 107 GLU A N 1
ATOM 783 C CA . GLU A 1 107 ? -3.107 18.922 -2.701 1 97.94 107 GLU A CA 1
ATOM 784 C C . GLU A 1 107 ? -2.986 17.391 -2.65 1 97.94 107 GLU A C 1
ATOM 786 O O . GLU A 1 107 ? -2.334 16.844 -1.759 1 97.94 107 GLU A O 1
ATOM 791 N N . PRO A 1 108 ? -3.66 16.75 -3.561 1 98.38 108 PRO A N 1
ATOM 792 C CA . PRO A 1 108 ? -3.502 15.289 -3.594 1 98.38 108 PRO A CA 1
ATOM 793 C C . PRO A 1 108 ? -2.061 14.859 -3.848 1 98.38 108 PRO A C 1
ATOM 795 O O . PRO A 1 108 ? -1.342 15.508 -4.609 1 98.38 108 PRO A O 1
ATOM 798 N N . VAL A 1 109 ? -1.654 13.82 -3.197 1 98 109 VAL A N 1
ATOM 799 C CA . VAL A 1 109 ? -0.327 13.234 -3.365 1 98 109 VAL A CA 1
ATOM 800 C C . VAL A 1 109 ? -0.385 12.102 -4.391 1 98 109 VAL A C 1
ATOM 802 O O . VAL A 1 109 ? -1.153 11.156 -4.23 1 98 109 VAL A O 1
ATOM 805 N N . ARG A 1 110 ? 0.363 12.242 -5.379 1 97.12 110 ARG A N 1
ATOM 806 C CA . ARG A 1 110 ? 0.364 11.242 -6.441 1 97.12 110 ARG A CA 1
ATOM 807 C C . ARG A 1 110 ? 1.248 10.055 -6.07 1 97.12 110 ARG A C 1
ATOM 809 O O . ARG A 1 110 ? 2.383 10.234 -5.629 1 97.12 110 ARG A O 1
ATOM 816 N N . THR A 1 111 ? 0.788 8.836 -6.242 1 94.06 111 THR A N 1
ATOM 817 C CA . THR A 1 111 ? 1.533 7.586 -6.164 1 94.06 111 THR A CA 1
ATOM 818 C C . THR A 1 111 ? 1.185 6.672 -7.336 1 94.06 111 THR A C 1
ATOM 820 O O . THR A 1 111 ? 0.398 7.047 -8.211 1 94.06 111 THR A O 1
ATOM 823 N N . SER A 1 112 ? 1.723 5.508 -7.395 1 88.06 112 SER A N 1
ATOM 824 C CA . SER A 1 112 ? 1.426 4.527 -8.438 1 88.06 112 SER A CA 1
ATOM 825 C C . SER A 1 112 ? -0.012 4.031 -8.328 1 88.06 112 SER A C 1
ATOM 827 O O . SER A 1 112 ? -0.541 3.443 -9.281 1 88.06 112 SER A O 1
ATOM 829 N N . PHE A 1 113 ? -0.633 4.293 -7.227 1 87.69 113 PHE A N 1
ATOM 830 C CA . PHE A 1 113 ? -1.989 3.814 -6.98 1 87.69 113 PHE A CA 1
ATOM 831 C C . PHE A 1 113 ? -3.014 4.867 -7.379 1 87.69 113 PHE A C 1
ATOM 833 O O . PHE A 1 113 ? -4.199 4.562 -7.531 1 87.69 113 PHE A O 1
ATOM 840 N N . GLY A 1 114 ? -2.523 6.07 -7.465 1 93.19 114 GLY A N 1
ATOM 841 C CA . GLY A 1 114 ? -3.391 7.199 -7.766 1 93.19 114 GLY A CA 1
ATOM 842 C C . GLY A 1 114 ? -3.062 8.438 -6.953 1 93.19 114 GLY A C 1
ATOM 843 O O . GLY A 1 114 ? -1.891 8.781 -6.781 1 93.19 114 GLY A O 1
ATOM 844 N N . TYR A 1 115 ? -4.168 9.07 -6.59 1 97.25 115 TYR A N 1
ATOM 845 C CA . TYR A 1 115 ? -4.039 10.328 -5.852 1 97.25 115 TYR A CA 1
ATOM 846 C C . TYR A 1 115 ? -4.598 10.188 -4.441 1 97.25 115 TYR A C 1
ATOM 848 O O . TYR A 1 115 ? -5.746 9.766 -4.262 1 97.25 115 TYR A O 1
ATOM 856 N N . HIS A 1 116 ? -3.762 10.555 -3.523 1 97.81 116 HIS A N 1
ATOM 857 C CA . HIS A 1 116 ? -4.137 10.422 -2.119 1 97.81 116 HIS A CA 1
ATOM 858 C C . HIS A 1 116 ? -4.336 11.789 -1.47 1 97.81 116 HIS A C 1
ATOM 860 O O . HIS A 1 116 ? -3.547 12.711 -1.691 1 97.81 116 HIS A O 1
ATOM 866 N N . ILE A 1 117 ? -5.422 11.93 -0.727 1 98.44 117 ILE A N 1
ATOM 867 C CA . ILE A 1 117 ? -5.531 12.969 0.29 1 98.44 117 ILE A CA 1
ATOM 868 C C . ILE A 1 117 ? -5.188 12.391 1.66 1 98.44 117 ILE A C 1
ATOM 870 O O . ILE A 1 117 ? -5.742 11.367 2.062 1 98.44 117 ILE A O 1
ATOM 874 N N . ILE A 1 118 ? -4.273 13.039 2.355 1 98.19 118 ILE A N 1
ATOM 875 C CA . ILE A 1 118 ? -3.752 12.469 3.594 1 98.19 118 ILE A CA 1
ATOM 876 C C . ILE A 1 118 ? -4.074 13.406 4.762 1 98.19 118 ILE A C 1
ATOM 878 O O . ILE A 1 118 ? -3.842 14.609 4.684 1 98.19 118 ILE A O 1
ATOM 882 N N . LEU A 1 119 ? -4.637 12.867 5.773 1 97.94 119 LEU A N 1
ATOM 883 C CA . LEU A 1 119 ? -4.848 13.523 7.059 1 97.94 119 LEU A CA 1
ATOM 884 C C . LEU A 1 119 ? -4.031 12.852 8.156 1 97.94 119 LEU A C 1
ATOM 886 O O . LEU A 1 119 ? -4.168 11.648 8.383 1 97.94 119 LEU A O 1
ATOM 890 N N . VAL A 1 120 ? -3.174 13.625 8.82 1 98.12 120 VAL A N 1
ATOM 891 C CA . VAL A 1 120 ? -2.402 13.109 9.945 1 98.12 120 VAL A CA 1
ATOM 892 C C . VAL A 1 120 ? -3.125 13.422 11.25 1 98.12 120 VAL A C 1
ATOM 894 O O . VAL A 1 120 ? -3.227 14.586 11.648 1 98.12 120 VAL A O 1
ATOM 897 N N . GLU A 1 121 ? -3.533 12.367 11.828 1 97.56 121 GLU A N 1
ATOM 898 C CA . GLU A 1 121 ? -4.309 12.539 13.055 1 97.56 121 GLU A CA 1
ATOM 899 C C . GLU A 1 121 ? -3.398 12.648 14.273 1 97.56 121 GLU A C 1
ATOM 901 O O . GLU A 1 121 ? -3.738 13.328 15.25 1 97.56 121 GLU A O 1
ATOM 906 N N . ASP A 1 122 ? -2.322 11.977 14.234 1 97.94 122 ASP A N 1
ATOM 907 C CA . ASP A 1 122 ? -1.4 11.961 15.367 1 97.94 122 ASP A CA 1
ATOM 908 C C . ASP A 1 122 ? 0.017 11.609 14.914 1 97.94 122 ASP A C 1
ATOM 910 O O . ASP A 1 122 ? 0.217 11.125 13.805 1 97.94 122 ASP A O 1
ATOM 914 N N . LYS A 1 123 ? 0.96 11.977 15.781 1 96.75 123 LYS A N 1
ATOM 915 C CA . LYS A 1 123 ? 2.369 11.672 15.547 1 96.75 123 LYS A CA 1
ATOM 916 C C . LYS A 1 123 ? 3.064 11.266 16.844 1 96.75 123 LYS A C 1
ATOM 918 O O . LYS A 1 123 ? 2.76 11.805 17.906 1 96.75 123 LYS A O 1
ATOM 923 N N . GLN A 1 124 ? 3.898 10.305 16.766 1 95.12 124 GLN A N 1
ATOM 924 C CA . GLN A 1 124 ? 4.691 9.852 17.906 1 95.12 124 GLN A CA 1
ATOM 925 C C . GLN A 1 124 ? 6.133 9.562 17.5 1 95.12 124 GLN A C 1
ATOM 927 O O . GLN A 1 124 ? 6.383 9.102 16.375 1 95.12 124 GLN A O 1
ATOM 932 N N . MET B 1 1 ? 77.5 -45.344 -30.281 1 24.11 1 MET B N 1
ATOM 933 C CA . MET B 1 1 ? 76.25 -44.938 -30.891 1 24.11 1 MET B CA 1
ATOM 934 C C . MET B 1 1 ? 75.25 -44.438 -29.844 1 24.11 1 MET B C 1
ATOM 936 O O . MET B 1 1 ? 74.75 -45.219 -29.078 1 24.11 1 MET B O 1
ATOM 940 N N . GLY B 1 2 ? 75.688 -43.469 -29.156 1 17.61 2 GLY B N 1
ATOM 941 C CA . GLY B 1 2 ? 75.812 -43 -27.781 1 17.61 2 GLY B CA 1
ATOM 942 C C . GLY B 1 2 ? 74.625 -42.281 -27.25 1 17.61 2 GLY B C 1
ATOM 943 O O . GLY B 1 2 ? 74.562 -41.812 -26.125 1 17.61 2 GLY B O 1
ATOM 944 N N . LYS B 1 3 ? 73.75 -41.875 -28.266 1 19.09 3 LYS B N 1
ATOM 945 C CA . LYS B 1 3 ? 73.188 -40.562 -28.016 1 19.09 3 LYS B CA 1
ATOM 946 C C . LYS B 1 3 ? 72.125 -40.594 -26.969 1 19.09 3 LYS B C 1
ATOM 948 O O . LYS B 1 3 ? 71.375 -39.625 -26.781 1 19.09 3 LYS B O 1
ATOM 953 N N . GLU B 1 4 ? 71.875 -41.719 -26.281 1 18.25 4 GLU B N 1
ATOM 954 C CA . GLU B 1 4 ? 70.5 -41.812 -25.734 1 18.25 4 GLU B CA 1
ATOM 955 C C . GLU B 1 4 ? 70.312 -40.812 -24.562 1 18.25 4 GLU B C 1
ATOM 957 O O . GLU B 1 4 ? 70.875 -41.031 -23.484 1 18.25 4 GLU B O 1
ATOM 962 N N . LYS B 1 5 ? 70.562 -39.531 -24.875 1 19.47 5 LYS B N 1
ATOM 963 C CA . LYS B 1 5 ? 70.5 -38.438 -23.891 1 19.47 5 LYS B CA 1
ATOM 964 C C . LYS B 1 5 ? 69.125 -38.406 -23.203 1 19.47 5 LYS B C 1
ATOM 966 O O . LYS B 1 5 ? 68.125 -37.969 -23.781 1 19.47 5 LYS B O 1
ATOM 971 N N . LYS B 1 6 ? 68.688 -39.469 -22.609 1 20.27 6 LYS B N 1
ATOM 972 C CA . LYS B 1 6 ? 67.312 -39.469 -22.062 1 20.27 6 LYS B CA 1
ATOM 973 C C . LYS B 1 6 ? 67.25 -38.5 -20.891 1 20.27 6 LYS B C 1
ATOM 975 O O . LYS B 1 6 ? 66.25 -38.5 -20.156 1 20.27 6 LYS B O 1
ATOM 980 N N . LYS B 1 7 ? 68.25 -37.5 -20.812 1 18.67 7 LYS B N 1
ATOM 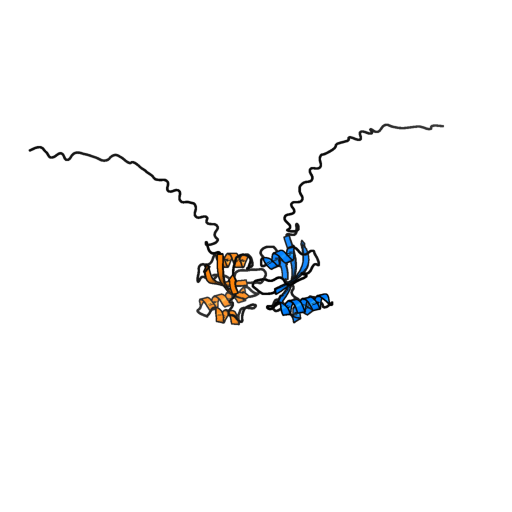981 C CA . LYS B 1 7 ? 68.25 -37.062 -19.422 1 18.67 7 LYS B CA 1
ATOM 982 C C . LYS B 1 7 ? 66.875 -36.688 -18.938 1 18.67 7 LYS B C 1
ATOM 984 O O . LYS B 1 7 ? 66.062 -36.281 -19.719 1 18.67 7 LYS B O 1
ATOM 989 N N . ALA B 1 8 ? 66.75 -36.125 -17.672 1 21.64 8 ALA B N 1
ATOM 990 C CA . ALA B 1 8 ? 66.25 -36.094 -16.312 1 21.64 8 ALA B CA 1
ATOM 991 C C . ALA B 1 8 ? 65 -35.219 -16.219 1 21.64 8 ALA B C 1
ATOM 993 O O . ALA B 1 8 ? 64.688 -34.438 -17.125 1 21.64 8 ALA B O 1
ATOM 994 N N . THR B 1 9 ? 64.5 -34.688 -14.852 1 19.27 9 THR B N 1
ATOM 995 C CA . THR B 1 9 ? 63.531 -34.75 -13.75 1 19.27 9 THR B CA 1
ATOM 996 C C . THR B 1 9 ? 62.656 -33.5 -13.727 1 19.27 9 THR B C 1
ATOM 998 O O . THR B 1 9 ? 62.938 -32.531 -14.422 1 19.27 9 THR B O 1
ATOM 1001 N N . ASN B 1 10 ? 62.031 -33.062 -12.438 1 19.45 10 ASN B N 1
ATOM 1002 C CA . ASN B 1 10 ? 60.812 -32.812 -11.664 1 19.45 10 ASN B CA 1
ATOM 1003 C C . ASN B 1 10 ? 60.531 -31.312 -11.586 1 19.45 10 ASN B C 1
ATOM 1005 O O . ASN B 1 10 ? 59.375 -30.906 -11.422 1 19.45 10 ASN B O 1
ATOM 1009 N N . LYS B 1 11 ? 61.531 -30.375 -11.352 1 19.92 11 LYS B N 1
ATOM 1010 C CA . LYS B 1 11 ? 61.375 -29.516 -10.188 1 19.92 11 LYS B CA 1
ATOM 1011 C C . LYS B 1 11 ? 60.25 -28.5 -10.391 1 19.92 11 LYS B C 1
ATOM 1013 O O . LYS B 1 11 ? 59.469 -28.234 -9.469 1 19.92 11 LYS B O 1
ATOM 1018 N N . ASP B 1 12 ? 60.406 -27.422 -11.148 1 21.19 12 ASP B N 1
ATOM 1019 C CA . ASP B 1 12 ? 60.219 -26.078 -10.609 1 21.19 12 ASP B CA 1
ATOM 1020 C C . ASP B 1 12 ? 58.75 -25.703 -10.562 1 21.19 12 ASP B C 1
ATOM 1022 O O . ASP B 1 12 ? 58.031 -25.875 -11.547 1 21.19 12 ASP B O 1
ATOM 1026 N N . GLY B 1 13 ? 58.094 -25.656 -9.289 1 23.31 13 GLY B N 1
ATOM 1027 C CA . GLY B 1 13 ? 56.781 -25.375 -8.734 1 23.31 13 GLY B CA 1
ATOM 1028 C C . GLY B 1 13 ? 56.312 -23.953 -9.008 1 23.31 13 GLY B C 1
ATOM 1029 O O . GLY B 1 13 ? 55.344 -23.484 -8.398 1 23.31 13 GLY B O 1
ATOM 1030 N N . GLY B 1 14 ? 56.719 -23.172 -9.906 1 22.52 14 GLY B N 1
ATOM 1031 C CA . GLY B 1 14 ? 56.438 -21.75 -9.766 1 22.52 14 GLY B CA 1
ATOM 1032 C C . GLY B 1 14 ? 54.969 -21.438 -9.695 1 22.52 14 GLY B C 1
ATOM 1033 O O . GLY B 1 14 ? 54.188 -21.812 -10.586 1 22.52 14 GLY B O 1
ATOM 1034 N N . ASN B 1 15 ? 54.344 -21.375 -8.398 1 22.12 15 ASN B N 1
ATOM 1035 C CA . ASN B 1 15 ? 52.969 -21.078 -8.047 1 22.12 15 ASN B CA 1
ATOM 1036 C C . ASN B 1 15 ? 52.562 -19.672 -8.492 1 22.12 15 ASN B C 1
ATOM 1038 O O . ASN B 1 15 ? 53.094 -18.672 -7.992 1 22.12 15 ASN B O 1
ATOM 1042 N N . ASP B 1 16 ? 52.719 -19.266 -9.609 1 24.2 16 ASP B N 1
ATOM 1043 C CA . ASP B 1 16 ? 52.312 -17.906 -9.953 1 24.2 16 ASP B CA 1
ATOM 1044 C C . ASP B 1 16 ? 50.844 -17.672 -9.664 1 24.2 16 ASP B C 1
ATOM 1046 O O . ASP B 1 16 ? 49.969 -18.219 -10.344 1 24.2 16 ASP B O 1
ATOM 1050 N N . GLY B 1 17 ? 50.406 -17.906 -8.406 1 23.8 17 GLY B N 1
ATOM 1051 C CA . GLY B 1 17 ? 48.969 -17.703 -8.203 1 23.8 17 GLY B CA 1
ATOM 1052 C C . GLY B 1 17 ? 48.531 -16.281 -8.453 1 23.8 17 GLY B C 1
ATOM 1053 O O . GLY B 1 17 ? 49 -15.352 -7.793 1 23.8 17 GLY B O 1
ATOM 1054 N N . GLY B 1 18 ? 48.5 -15.836 -9.656 1 25.52 18 GLY B N 1
ATOM 1055 C CA . GLY B 1 18 ? 47.969 -14.547 -10.047 1 25.52 18 GLY B CA 1
ATOM 1056 C C . GLY B 1 18 ? 46.656 -14.219 -9.367 1 25.52 18 GLY B C 1
ATOM 1057 O O . GLY B 1 18 ? 45.781 -15.07 -9.25 1 25.52 18 GLY B O 1
ATOM 1058 N N . GLY B 1 19 ? 46.688 -13.477 -8.305 1 24.92 19 GLY B N 1
ATOM 1059 C CA . GLY B 1 19 ? 45.688 -12.898 -7.43 1 24.92 19 GLY B CA 1
ATOM 1060 C C . GLY B 1 19 ? 44.594 -12.156 -8.188 1 24.92 19 GLY B C 1
ATOM 1061 O O . GLY B 1 19 ? 44.812 -11.039 -8.664 1 24.92 19 GLY B O 1
ATOM 1062 N N . SER B 1 20 ? 43.938 -12.812 -9.117 1 30.58 20 SER B N 1
ATOM 1063 C CA . SER B 1 20 ? 42.781 -12.195 -9.742 1 30.58 20 SER B CA 1
ATOM 1064 C C . SER B 1 20 ? 41.875 -11.539 -8.711 1 30.58 20 SER B C 1
ATOM 1066 O O . SER B 1 20 ? 41.531 -12.156 -7.703 1 30.58 20 SER B O 1
ATOM 1068 N N . GLY B 1 21 ? 42.125 -10.367 -8.359 1 25.55 21 GLY B N 1
ATOM 1069 C CA . GLY B 1 21 ? 41.25 -9.523 -7.562 1 25.55 21 GLY B CA 1
ATOM 1070 C C . GLY B 1 21 ? 39.781 -9.641 -7.961 1 25.55 21 GLY B C 1
ATOM 1071 O O . GLY B 1 21 ? 39.406 -9.258 -9.07 1 25.55 21 GLY B O 1
ATOM 1072 N N . LYS B 1 22 ? 39.125 -10.75 -7.742 1 26.2 22 LYS B N 1
ATOM 1073 C CA . LYS B 1 22 ? 37.688 -10.883 -7.781 1 26.2 22 LYS B CA 1
ATOM 1074 C C . LYS B 1 22 ? 37 -9.648 -7.191 1 26.2 22 LYS B C 1
ATOM 1076 O O . LYS B 1 22 ? 37.188 -9.344 -6.012 1 26.2 22 LYS B O 1
ATOM 1081 N N . ALA B 1 23 ? 37.062 -8.586 -7.883 1 27.47 23 ALA B N 1
ATOM 1082 C CA . ALA B 1 23 ? 36.156 -7.516 -7.484 1 27.47 23 ALA B CA 1
ATOM 1083 C C . ALA B 1 23 ? 34.875 -8.07 -6.859 1 27.47 23 ALA B C 1
ATOM 1085 O O . ALA B 1 23 ? 34.375 -9.102 -7.309 1 27.47 23 ALA B O 1
ATOM 1086 N N . ALA B 1 24 ? 34.719 -7.969 -5.586 1 25.77 24 ALA B N 1
ATOM 1087 C CA . ALA B 1 24 ? 33.594 -8.289 -4.719 1 25.77 24 ALA B CA 1
ATOM 1088 C C . ALA B 1 24 ? 32.281 -7.984 -5.414 1 25.77 24 ALA B C 1
ATOM 1090 O O . ALA B 1 24 ? 32.156 -6.992 -6.141 1 25.77 24 ALA B O 1
ATOM 1091 N N . LYS B 1 25 ? 31.594 -9.016 -5.812 1 30.69 25 LYS B N 1
ATOM 1092 C CA . LYS B 1 25 ? 30.188 -8.969 -6.203 1 30.69 25 LYS B CA 1
ATOM 1093 C C . LYS B 1 25 ? 29.406 -8.008 -5.305 1 30.69 25 LYS B C 1
ATOM 1095 O O . LYS B 1 25 ? 29.344 -8.203 -4.09 1 30.69 25 LYS B O 1
ATOM 1100 N N . ASP B 1 26 ? 29.594 -6.703 -5.324 1 30.8 26 ASP B N 1
ATOM 1101 C CA . ASP B 1 26 ? 28.594 -5.848 -4.676 1 30.8 26 ASP B CA 1
ATOM 1102 C C . ASP B 1 26 ? 27.266 -6.566 -4.527 1 30.8 26 ASP B C 1
ATOM 1104 O O . ASP B 1 26 ? 26.547 -6.766 -5.516 1 30.8 26 ASP B O 1
ATOM 1108 N N . THR B 1 27 ? 27.016 -7.656 -3.672 1 34.44 27 THR B N 1
ATOM 1109 C CA . THR B 1 27 ? 25.906 -8.422 -3.119 1 34.44 27 THR B CA 1
ATOM 1110 C C . THR B 1 27 ? 24.828 -7.488 -2.58 1 34.44 27 THR B C 1
ATOM 1112 O O . THR B 1 27 ? 24.141 -7.82 -1.614 1 34.44 27 THR B O 1
ATOM 1115 N N . SER B 1 28 ? 24.906 -6.273 -2.508 1 36.78 28 SER B N 1
ATOM 1116 C CA . SER B 1 28 ? 23.688 -5.539 -2.172 1 36.78 28 SER B CA 1
ATOM 1117 C C . SER B 1 28 ? 22.453 -6.23 -2.738 1 36.78 28 SER B C 1
ATOM 1119 O O . SER B 1 28 ? 22.344 -6.438 -3.949 1 36.78 28 SER B O 1
ATOM 1121 N N . GLY B 1 29 ? 21.906 -7.219 -2.158 1 39.62 29 GLY B N 1
ATOM 1122 C CA . GLY B 1 29 ? 20.953 -8.242 -2.564 1 39.62 29 GLY B CA 1
ATOM 1123 C C . GLY B 1 29 ? 20.031 -7.789 -3.676 1 39.62 29 GLY B C 1
ATOM 1124 O O . GLY B 1 29 ? 19 -8.422 -3.936 1 39.62 29 GLY B O 1
ATOM 1125 N N . GLY B 1 30 ? 19.812 -6.547 -3.912 1 46.38 30 GLY B N 1
ATOM 1126 C CA . GLY B 1 30 ? 19.062 -5.891 -4.969 1 46.38 30 GLY B CA 1
ATOM 1127 C C . GLY B 1 30 ? 19.484 -6.324 -6.359 1 46.38 30 GLY B C 1
ATOM 1128 O O . GLY B 1 30 ? 20.641 -6.141 -6.754 1 46.38 30 GLY B O 1
ATOM 1129 N N . SER B 1 31 ? 19.141 -7.477 -6.887 1 58.53 31 SER B N 1
ATOM 1130 C CA . SER B 1 31 ? 19.438 -7.703 -8.297 1 58.53 31 SER B CA 1
ATOM 1131 C C . SER B 1 31 ? 19.5 -6.391 -9.07 1 58.53 31 SER B C 1
ATOM 1133 O O . SER B 1 31 ? 19.016 -5.363 -8.594 1 58.53 31 SER B O 1
ATOM 1135 N N . GLY B 1 32 ? 20.688 -6.137 -9.781 1 77.75 32 GLY B N 1
ATOM 1136 C CA . GLY B 1 32 ? 20.922 -5.039 -10.711 1 77.75 32 GLY B CA 1
ATOM 1137 C C . GLY B 1 32 ? 19.641 -4.504 -11.328 1 77.75 32 GLY B C 1
ATOM 1138 O O . GLY B 1 32 ? 19.672 -3.594 -12.156 1 77.75 32 GLY B O 1
ATOM 1139 N N . TYR B 1 33 ? 18.531 -5.168 -10.75 1 91.06 33 TYR B N 1
ATOM 1140 C CA . TYR B 1 33 ? 17.281 -4.719 -11.359 1 91.06 33 TYR B CA 1
ATOM 1141 C C . TYR B 1 33 ? 16.719 -3.504 -10.625 1 91.06 33 TYR B C 1
ATOM 1143 O O . TYR B 1 33 ? 16.797 -3.426 -9.398 1 91.06 33 TYR B O 1
ATOM 1151 N N . THR B 1 34 ? 16.188 -2.609 -11.375 1 94 34 THR B N 1
ATOM 1152 C CA . THR B 1 34 ? 15.703 -1.367 -10.781 1 94 34 THR B CA 1
ATOM 1153 C C . THR B 1 34 ? 14.18 -1.342 -10.758 1 94 34 THR B C 1
ATOM 1155 O O . THR B 1 34 ? 13.578 -0.532 -10.055 1 94 34 THR B O 1
ATOM 1158 N N . LYS B 1 35 ? 13.586 -2.215 -11.508 1 97.06 35 LYS B N 1
ATOM 1159 C CA . LYS B 1 35 ? 12.125 -2.27 -11.5 1 97.06 35 LYS B CA 1
ATOM 1160 C C . LYS B 1 35 ? 11.625 -3.695 -11.719 1 97.06 35 LYS B C 1
ATOM 1162 O O . LYS B 1 35 ? 12.328 -4.523 -12.305 1 97.06 35 LYS B O 1
ATOM 1167 N N . VAL B 1 36 ? 10.508 -3.945 -11.172 1 97.69 36 VAL B N 1
ATOM 1168 C CA . VAL B 1 36 ? 9.859 -5.246 -11.305 1 97.69 36 VAL B CA 1
ATOM 1169 C C . VAL B 1 36 ? 8.414 -5.055 -11.766 1 97.69 36 VAL B C 1
ATOM 1171 O O . VAL B 1 36 ? 7.754 -4.086 -11.383 1 97.69 36 VAL B O 1
ATOM 1174 N N . LYS B 1 37 ? 7.98 -5.922 -12.672 1 97.38 37 LYS B N 1
ATOM 1175 C CA . LYS B 1 37 ? 6.57 -6.027 -13.023 1 97.38 37 LYS B CA 1
ATOM 1176 C C . LYS B 1 37 ? 5.871 -7.094 -12.188 1 97.38 37 LYS B C 1
ATOM 1178 O O . LYS B 1 37 ? 6.254 -8.266 -12.219 1 97.38 37 LYS B O 1
ATOM 1183 N N . VAL B 1 38 ? 4.805 -6.652 -11.414 1 96.81 38 VAL B N 1
ATOM 1184 C CA . VAL B 1 38 ? 4.293 -7.59 -10.422 1 96.81 38 VAL B CA 1
ATOM 1185 C C . VAL B 1 38 ? 2.771 -7.691 -10.539 1 96.81 38 VAL B C 1
ATOM 1187 O O . VAL B 1 38 ? 2.115 -6.758 -11.008 1 96.81 38 VAL B O 1
ATOM 1190 N N . ARG B 1 39 ? 2.291 -8.836 -10.211 1 96.31 39 ARG B N 1
ATOM 1191 C CA . ARG B 1 39 ? 0.906 -9.102 -9.836 1 96.31 39 ARG B CA 1
ATOM 1192 C C . ARG B 1 39 ? 0.809 -9.508 -8.367 1 96.31 39 ARG B C 1
ATOM 1194 O O . ARG B 1 39 ? 1.733 -10.109 -7.82 1 96.31 39 ARG B O 1
ATOM 1201 N N . HIS B 1 40 ? -0.338 -9.086 -7.805 1 97.12 40 HIS B N 1
ATOM 1202 C CA . HIS B 1 40 ? -0.456 -9.531 -6.418 1 97.12 40 HIS B CA 1
ATOM 1203 C C . HIS B 1 40 ? -1.901 -9.867 -6.07 1 97.12 40 HIS B C 1
ATOM 1205 O O . HIS B 1 40 ? -2.82 -9.539 -6.824 1 97.12 40 HIS B O 1
ATOM 1211 N N . ILE B 1 41 ? -2.145 -10.594 -5.102 1 96.38 41 ILE B N 1
ATOM 1212 C CA . ILE B 1 41 ? -3.408 -10.883 -4.43 1 96.38 41 ILE B CA 1
ATOM 1213 C C . ILE B 1 41 ? -3.344 -10.398 -2.98 1 96.38 41 ILE B C 1
ATOM 1215 O O . ILE B 1 41 ? -2.449 -10.797 -2.23 1 96.38 41 ILE B O 1
ATOM 1219 N N . LEU B 1 42 ? -4.219 -9.523 -2.658 1 95 42 LEU B N 1
ATOM 1220 C CA . LEU B 1 42 ? -4.262 -9.008 -1.295 1 95 42 LEU B CA 1
ATOM 1221 C C . LEU B 1 42 ? -5.445 -9.586 -0.532 1 95 42 LEU B C 1
ATOM 1223 O O . LEU B 1 42 ? -6.586 -9.508 -0.997 1 95 42 LEU B O 1
ATOM 1227 N N . CYS B 1 43 ? -5.156 -10.164 0.628 1 94.62 43 CYS B N 1
ATOM 1228 C CA . CYS B 1 43 ? 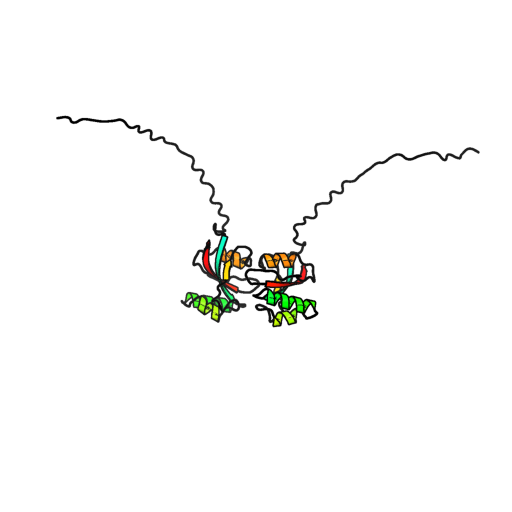-6.176 -10.672 1.543 1 94.62 43 CYS B CA 1
ATOM 1229 C C . CYS B 1 43 ? -5.969 -10.109 2.947 1 94.62 43 CYS B C 1
ATOM 1231 O O . CYS B 1 43 ? -4.84 -10.023 3.428 1 94.62 43 CYS B O 1
ATOM 1233 N N . GLU B 1 44 ? -7.055 -9.75 3.477 1 91.75 44 GLU B N 1
ATOM 1234 C CA . GLU B 1 44 ? -6.965 -9.227 4.836 1 91.75 44 GLU B CA 1
ATOM 1235 C C . GLU B 1 44 ? -6.527 -10.312 5.816 1 91.75 44 GLU B C 1
ATOM 1237 O O . GLU B 1 44 ? -5.762 -10.047 6.746 1 91.75 44 GLU B O 1
ATOM 1242 N N . LYS B 1 45 ? -6.969 -11.508 5.578 1 95.12 45 LYS B N 1
ATOM 1243 C CA . LYS B 1 45 ? -6.691 -12.633 6.461 1 95.12 45 LYS B CA 1
ATOM 1244 C C . LYS B 1 45 ? -5.68 -13.586 5.836 1 95.12 45 LYS B C 1
ATOM 1246 O O . LYS B 1 45 ? -5.738 -13.852 4.633 1 95.12 45 LYS B O 1
ATOM 1251 N N . GLN B 1 46 ? -4.816 -14.102 6.688 1 97.38 46 GLN B N 1
ATOM 1252 C CA . GLN B 1 46 ? -3.787 -15.023 6.215 1 97.38 46 GLN B CA 1
ATOM 1253 C C . GLN B 1 46 ? -4.41 -16.297 5.645 1 97.38 46 GLN B C 1
ATOM 1255 O O . GLN B 1 46 ? -3.938 -16.828 4.637 1 97.38 46 GLN B O 1
ATOM 1260 N N . GLY B 1 47 ? -5.457 -16.781 6.301 1 98.06 47 GLY B N 1
ATOM 1261 C CA . GLY B 1 47 ? -6.105 -18 5.84 1 98.06 47 GLY B CA 1
ATOM 1262 C C . GLY B 1 47 ? -6.621 -17.906 4.418 1 98.06 47 GLY B C 1
ATOM 1263 O O . GLY B 1 47 ? -6.484 -18.844 3.635 1 98.06 47 GLY B O 1
ATOM 1264 N N . ARG B 1 48 ? -7.152 -16.781 4.098 1 97.88 48 ARG B N 1
ATOM 1265 C CA . ARG B 1 48 ? -7.664 -16.578 2.748 1 97.88 48 ARG B CA 1
ATOM 1266 C C . ARG B 1 48 ? -6.527 -16.547 1.73 1 97.88 48 ARG B C 1
ATOM 1268 O O . ARG B 1 48 ? -6.648 -17.109 0.64 1 97.88 48 ARG B O 1
ATOM 1275 N N . ALA B 1 49 ? -5.469 -15.969 2.094 1 98 49 ALA B N 1
ATOM 1276 C CA . ALA B 1 49 ? -4.301 -15.906 1.222 1 98 49 ALA B CA 1
ATOM 1277 C C . ALA B 1 49 ? -3.713 -17.297 1.001 1 98 49 ALA B C 1
ATOM 1279 O O . ALA B 1 49 ? -3.305 -17.641 -0.112 1 98 49 ALA B O 1
ATOM 1280 N N . MET B 1 50 ? -3.65 -18.062 2.016 1 98.31 50 MET B N 1
ATOM 1281 C CA . MET B 1 50 ? -3.119 -19.406 1.914 1 98.31 50 MET B CA 1
ATOM 1282 C C . MET B 1 50 ? -4.008 -20.281 1.029 1 98.31 50 MET B C 1
ATOM 1284 O O . MET B 1 50 ? -3.514 -21.125 0.281 1 98.31 50 MET B O 1
ATOM 1288 N N . GLU B 1 51 ? -5.273 -20.047 1.214 1 98.31 51 GLU B N 1
ATOM 1289 C CA . GLU B 1 51 ? -6.203 -20.75 0.338 1 98.31 51 GLU B CA 1
ATOM 1290 C C . GLU B 1 51 ? -5.969 -20.391 -1.125 1 98.31 51 GLU B C 1
ATOM 1292 O O . GLU B 1 51 ? -5.953 -21.266 -1.994 1 98.31 51 GLU B O 1
ATOM 1297 N N . ALA B 1 52 ? -5.879 -19.156 -1.383 1 98.06 52 ALA B N 1
ATOM 1298 C CA . ALA B 1 52 ? -5.598 -18.688 -2.736 1 98.06 52 ALA B CA 1
ATOM 1299 C C . ALA B 1 52 ? -4.305 -19.297 -3.271 1 98.06 52 ALA B C 1
ATOM 1301 O O . ALA B 1 52 ? -4.262 -19.781 -4.406 1 98.06 52 ALA B O 1
ATOM 1302 N N . LEU B 1 53 ? -3.312 -19.281 -2.414 1 98.19 53 LEU B N 1
ATOM 1303 C CA . LEU B 1 53 ? -2.016 -19.828 -2.799 1 98.19 53 LEU B CA 1
ATOM 1304 C C . LEU B 1 53 ? -2.133 -21.312 -3.145 1 98.19 53 LEU B C 1
ATOM 1306 O O . LEU B 1 53 ? -1.544 -21.766 -4.125 1 98.19 53 LEU B O 1
ATOM 1310 N N . LYS B 1 54 ? -2.816 -21.984 -2.367 1 98.25 54 LYS B N 1
ATOM 1311 C CA . LYS B 1 54 ? -3.037 -23.406 -2.609 1 98.25 54 LYS B CA 1
ATOM 1312 C C . LYS B 1 54 ? -3.701 -23.641 -3.963 1 98.25 54 LYS B C 1
ATOM 1314 O O . LYS B 1 54 ? -3.289 -24.531 -4.719 1 98.25 54 LYS B O 1
ATOM 1319 N N . LYS B 1 55 ? -4.66 -22.875 -4.238 1 98.31 55 LYS B N 1
ATOM 1320 C CA . LYS B 1 55 ? -5.375 -23.016 -5.504 1 98.31 55 LYS B CA 1
ATOM 1321 C C . LYS B 1 55 ? -4.457 -22.734 -6.688 1 98.31 55 LYS B C 1
ATOM 1323 O O . LYS B 1 55 ? -4.52 -23.438 -7.707 1 98.31 55 LYS B O 1
ATOM 1328 N N . ILE B 1 56 ? -3.635 -21.797 -6.543 1 97.94 56 ILE B N 1
ATOM 1329 C CA . ILE B 1 56 ? -2.693 -21.484 -7.609 1 97.94 56 ILE B CA 1
ATOM 1330 C C . ILE B 1 56 ? -1.709 -22.625 -7.801 1 97.94 56 ILE B C 1
ATOM 1332 O O . ILE B 1 56 ? -1.436 -23.031 -8.93 1 97.94 56 ILE B O 1
ATOM 1336 N N . ASN B 1 57 ? -1.235 -23.125 -6.734 1 97.19 57 ASN B N 1
ATOM 1337 C CA . ASN B 1 57 ? -0.275 -24.219 -6.785 1 97.19 57 ASN B CA 1
ATOM 1338 C C . ASN B 1 57 ? -0.9 -25.484 -7.363 1 97.19 57 ASN B C 1
ATOM 1340 O O . ASN B 1 57 ? -0.194 -26.344 -7.891 1 97.19 57 ASN B O 1
ATOM 1344 N N . GLU B 1 58 ? -2.162 -25.5 -7.285 1 97.69 58 GLU B N 1
ATOM 1345 C CA . GLU B 1 58 ? -2.887 -26.656 -7.828 1 97.69 58 GLU B CA 1
ATOM 1346 C C . GLU B 1 58 ? -3.188 -26.453 -9.312 1 97.69 58 GLU B C 1
ATOM 1348 O O . GLU B 1 58 ? -3.771 -27.328 -9.953 1 97.69 58 GLU B O 1
ATOM 1353 N N . GLY B 1 59 ? -2.848 -25.312 -9.805 1 96.94 59 GLY B N 1
ATOM 1354 C CA . GLY B 1 59 ? -2.914 -25.172 -11.25 1 96.94 59 GLY B CA 1
ATOM 1355 C C . GLY B 1 59 ? -3.85 -24.062 -11.703 1 96.94 59 GLY B C 1
ATOM 1356 O O . GLY B 1 59 ? -3.953 -23.781 -12.898 1 96.94 59 GLY B O 1
ATOM 1357 N N . SER B 1 60 ? -4.562 -23.438 -10.75 1 97.31 60 SER B N 1
ATOM 1358 C CA . SER B 1 60 ? -5.449 -22.344 -11.125 1 97.31 60 SER B CA 1
ATOM 1359 C C . SER B 1 60 ? -4.656 -21.125 -11.578 1 97.31 60 SER B C 1
ATOM 1361 O O . SER B 1 60 ? -3.535 -20.906 -11.125 1 97.31 60 SER B O 1
ATOM 1363 N N . SER B 1 61 ? -5.277 -20.344 -12.438 1 96.06 61 SER B N 1
ATOM 1364 C CA . SER B 1 61 ? -4.66 -19.125 -12.961 1 96.06 61 SER B CA 1
ATOM 1365 C C . SER B 1 61 ? -4.539 -18.062 -11.875 1 96.06 61 SER B C 1
ATOM 1367 O O . SER B 1 61 ? -5.484 -17.828 -11.117 1 96.06 61 SER B O 1
ATOM 1369 N N . PHE B 1 62 ? -3.371 -17.469 -11.883 1 97.06 62 PHE B N 1
ATOM 1370 C CA . PHE B 1 62 ? -3.164 -16.391 -10.922 1 97.06 62 PHE B CA 1
ATOM 1371 C C . PHE B 1 62 ? -4.227 -15.312 -11.086 1 97.06 62 PHE B C 1
ATOM 1373 O O . PHE B 1 62 ? -4.801 -14.852 -10.094 1 97.06 62 PHE B O 1
ATOM 1380 N N . ALA B 1 63 ? -4.449 -14.922 -12.258 1 95.25 63 ALA B N 1
ATOM 1381 C CA . ALA B 1 63 ? -5.398 -13.852 -12.562 1 95.25 63 ALA B CA 1
ATOM 1382 C C . ALA B 1 63 ? -6.805 -14.227 -12.102 1 95.25 63 ALA B C 1
ATOM 1384 O O . ALA B 1 63 ? -7.527 -13.383 -11.555 1 95.25 63 ALA B O 1
ATOM 1385 N N . ASP B 1 64 ? -7.258 -15.453 -12.289 1 95.69 64 ASP B N 1
ATOM 1386 C CA . ASP B 1 64 ? -8.586 -15.906 -11.875 1 95.69 64 ASP B CA 1
ATOM 1387 C C . ASP B 1 64 ? -8.711 -15.898 -10.352 1 95.69 64 ASP B C 1
ATOM 1389 O O . ASP B 1 64 ? -9.734 -15.461 -9.812 1 95.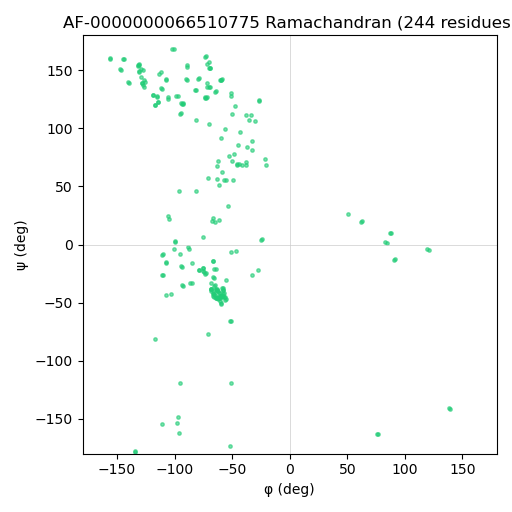69 64 ASP B O 1
ATOM 1393 N N . ILE B 1 65 ? -7.645 -16.375 -9.773 1 97.44 65 ILE B N 1
ATOM 1394 C CA . ILE B 1 65 ? -7.68 -16.422 -8.32 1 97.44 65 ILE B CA 1
ATOM 1395 C C . ILE B 1 65 ? -7.66 -14.992 -7.762 1 97.44 65 ILE B C 1
ATOM 1397 O O . ILE B 1 65 ? -8.336 -14.695 -6.773 1 97.44 65 ILE B O 1
ATOM 1401 N N . ALA B 1 66 ? -6.895 -14.117 -8.398 1 96.31 66 ALA B N 1
ATOM 1402 C CA . ALA B 1 66 ? -6.883 -12.719 -7.988 1 96.31 66 ALA B CA 1
ATOM 1403 C C . ALA B 1 66 ? -8.289 -12.117 -8.047 1 96.31 66 ALA B C 1
ATOM 1405 O O . ALA B 1 66 ? -8.711 -11.414 -7.129 1 96.31 66 ALA B O 1
ATOM 1406 N N . ARG B 1 67 ? -9.031 -12.383 -9.016 1 94.31 67 ARG B N 1
ATOM 1407 C CA . ARG B 1 67 ? -10.375 -11.844 -9.195 1 94.31 67 ARG B CA 1
ATOM 1408 C C . ARG B 1 67 ? -11.32 -12.367 -8.125 1 94.31 67 ARG B C 1
ATOM 1410 O O . ARG B 1 67 ? -12.242 -11.656 -7.699 1 94.31 67 ARG B O 1
ATOM 1417 N N . GLU B 1 68 ? -11.008 -13.477 -7.672 1 94.56 68 GLU B N 1
ATOM 1418 C CA . GLU B 1 68 ? -11.906 -14.125 -6.723 1 94.56 68 GLU B CA 1
ATOM 1419 C C . GLU B 1 68 ? -11.516 -13.805 -5.281 1 94.56 68 GLU B C 1
ATOM 1421 O O . GLU B 1 68 ? -12.383 -13.625 -4.426 1 94.56 68 GLU B O 1
ATOM 1426 N N . TYR B 1 69 ? -10.242 -13.703 -5.113 1 95.69 69 TYR B N 1
ATOM 1427 C CA . TYR B 1 69 ? -9.797 -13.719 -3.727 1 95.69 69 TYR B CA 1
ATOM 1428 C C . TYR B 1 69 ? -9.266 -12.352 -3.307 1 95.69 69 TYR B C 1
ATOM 1430 O O . TYR B 1 69 ? -9.242 -12.023 -2.117 1 95.69 69 TYR B O 1
ATOM 1438 N N . SER B 1 70 ? -8.773 -11.547 -4.312 1 94.12 70 SER B N 1
ATOM 1439 C CA . SER B 1 70 ? -8.102 -10.297 -3.969 1 94.12 70 SER B CA 1
ATOM 1440 C C . SER B 1 70 ? -9.102 -9.258 -3.471 1 94.12 70 SER B C 1
ATOM 1442 O O . SER B 1 70 ? -10.195 -9.125 -4.027 1 94.12 70 SER B O 1
ATOM 1444 N N . GLU B 1 71 ? -8.828 -8.523 -2.514 1 85.88 71 GLU B N 1
ATOM 1445 C CA . GLU B 1 71 ? -9.688 -7.496 -1.937 1 85.88 71 GLU B CA 1
ATOM 1446 C C . GLU B 1 71 ? -9.289 -6.105 -2.418 1 85.88 71 GLU B C 1
ATOM 1448 O O . GLU B 1 71 ? -9.93 -5.113 -2.068 1 85.88 71 GLU B O 1
ATOM 1453 N N . ASP B 1 72 ? -8.328 -5.918 -3.123 1 79 72 ASP B N 1
ATOM 1454 C CA . ASP B 1 72 ? -7.906 -4.625 -3.646 1 79 72 ASP B CA 1
ATOM 1455 C C . ASP B 1 72 ? -7.961 -4.605 -5.172 1 79 72 ASP B C 1
ATOM 1457 O O . ASP B 1 72 ? -8.883 -4.039 -5.758 1 79 72 ASP B O 1
ATOM 1461 N N . LYS B 1 73 ? -7.062 -5.078 -6.055 1 72.12 73 LYS B N 1
ATOM 1462 C CA . LYS B 1 73 ? -6.863 -5.023 -7.5 1 72.12 73 LYS B CA 1
ATOM 1463 C C . LYS B 1 73 ? -7.43 -6.266 -8.18 1 72.12 73 LYS B C 1
ATOM 1465 O O . LYS B 1 73 ? -6.812 -6.812 -9.094 1 72.12 73 LYS B O 1
ATOM 1470 N N . ALA B 1 74 ? -8.547 -6.539 -7.77 1 70.12 74 ALA B N 1
ATOM 1471 C CA . ALA B 1 74 ? -9.141 -7.777 -8.258 1 70.12 74 ALA B CA 1
ATOM 1472 C C . ALA B 1 74 ? -9.477 -7.676 -9.742 1 70.12 74 ALA B C 1
ATOM 1474 O O . ALA B 1 74 ? -9.203 -8.602 -10.516 1 70.12 74 ALA B O 1
ATOM 1475 N N . ARG B 1 75 ? -9.82 -6.574 -10.164 1 74.88 75 ARG B N 1
ATOM 1476 C CA . ARG B 1 75 ? -10.391 -6.445 -11.5 1 74.88 75 ARG B CA 1
ATOM 1477 C C . ARG B 1 75 ? -9.305 -6.582 -12.57 1 74.88 75 ARG B C 1
ATOM 1479 O O . ARG B 1 75 ? -9.562 -7.105 -13.656 1 74.88 75 ARG B O 1
ATOM 1486 N N . SER B 1 76 ? -8.156 -6.336 -12.25 1 81.75 76 SER B N 1
ATOM 1487 C CA . SER B 1 76 ? -7.062 -6.414 -13.219 1 81.75 76 SER B CA 1
ATOM 1488 C C . SER B 1 76 ? -6.207 -7.656 -12.984 1 81.75 76 SER B C 1
ATOM 1490 O O . SER B 1 76 ? -5.023 -7.672 -13.328 1 81.75 76 SER B O 1
ATOM 1492 N N . GLY B 1 77 ? -6.824 -8.641 -12.367 1 90.44 77 GLY B N 1
ATOM 1493 C CA . GLY B 1 77 ? -6.074 -9.852 -12.078 1 90.44 77 GLY B CA 1
ATOM 1494 C C . GLY B 1 77 ? -4.891 -9.617 -11.156 1 90.44 77 GLY B C 1
ATOM 1495 O O . GLY B 1 77 ? -3.861 -10.281 -11.281 1 90.44 77 GLY B O 1
ATOM 1496 N N . GLY B 1 78 ? -4.918 -8.602 -10.508 1 91.81 78 GLY B N 1
ATOM 1497 C CA . GLY B 1 78 ? -3.885 -8.312 -9.523 1 91.81 78 GLY B CA 1
ATOM 1498 C C . GLY B 1 78 ? -2.691 -7.582 -10.117 1 91.81 78 GLY B C 1
ATOM 1499 O O . GLY B 1 78 ? -1.672 -7.406 -9.445 1 91.81 78 GLY B O 1
ATOM 1500 N N . ASP B 1 79 ? -2.857 -7.121 -11.406 1 94.06 79 ASP B N 1
ATOM 1501 C CA . ASP B 1 79 ? -1.737 -6.492 -12.094 1 94.06 79 ASP B CA 1
ATOM 1502 C C . ASP B 1 79 ? -1.452 -5.102 -11.531 1 94.06 79 ASP B C 1
ATOM 1504 O O . ASP B 1 79 ? -2.334 -4.238 -11.516 1 94.06 79 ASP B O 1
ATOM 1508 N N . LEU B 1 80 ? -0.18 -4.855 -11.125 1 93.19 80 LEU B N 1
ATOM 1509 C CA . LEU B 1 80 ? 0.226 -3.541 -10.633 1 93.19 80 LEU B CA 1
ATOM 1510 C C . LEU B 1 80 ? 1.162 -2.857 -11.625 1 93.19 80 LEU B C 1
ATOM 1512 O O . LEU B 1 80 ? 1.5 -1.684 -11.453 1 93.19 80 LEU B O 1
ATOM 1516 N N . GLY B 1 81 ? 1.558 -3.615 -12.625 1 94.31 81 GLY B N 1
ATOM 1517 C CA . GLY B 1 81 ? 2.484 -3.07 -13.602 1 94.31 81 GLY B CA 1
ATOM 1518 C C . GLY B 1 81 ? 3.91 -2.986 -13.094 1 94.31 81 GLY B C 1
ATOM 1519 O O . GLY B 1 81 ? 4.301 -3.74 -12.203 1 94.31 81 GLY B O 1
ATOM 1520 N N . TRP B 1 82 ? 4.707 -2.154 -13.836 1 96.25 82 TRP B N 1
ATOM 1521 C CA . TRP B 1 82 ? 6.094 -1.926 -13.445 1 96.25 82 TRP B CA 1
ATOM 1522 C C . TRP B 1 82 ? 6.176 -1.035 -12.211 1 96.25 82 TRP B C 1
ATOM 1524 O O . TRP B 1 82 ? 5.527 0.013 -12.148 1 96.25 82 TRP B O 1
ATOM 1534 N N . LYS B 1 83 ? 6.922 -1.585 -11.172 1 96.5 83 LYS B N 1
ATOM 1535 C CA . LYS B 1 83 ? 7.117 -0.84 -9.938 1 96.5 83 LYS B CA 1
ATOM 1536 C C . LYS B 1 83 ? 8.602 -0.714 -9.594 1 96.5 83 LYS B C 1
ATOM 1538 O O . LYS B 1 83 ? 9.367 -1.66 -9.781 1 96.5 83 LYS B O 1
ATOM 1543 N N . ARG B 1 84 ? 8.906 0.45 -9.133 1 95.12 84 ARG B N 1
ATOM 1544 C CA . ARG B 1 84 ? 10.25 0.711 -8.633 1 95.12 84 ARG B CA 1
ATOM 1545 C C . ARG B 1 84 ? 10.289 0.648 -7.109 1 95.12 84 ARG B C 1
ATOM 1547 O O . ARG B 1 84 ? 9.242 0.603 -6.461 1 95.12 84 ARG B O 1
ATOM 1554 N N . ARG B 1 85 ? 11.523 0.625 -6.66 1 92.94 85 ARG B N 1
ATOM 1555 C CA . ARG B 1 85 ? 11.688 0.764 -5.219 1 92.94 85 ARG B CA 1
ATOM 1556 C C . ARG B 1 85 ? 11.094 2.08 -4.723 1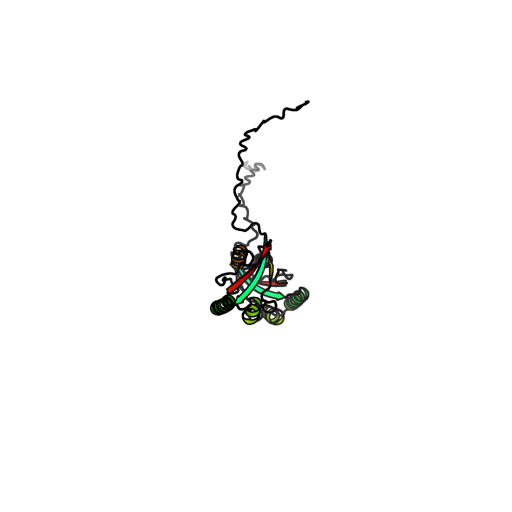 92.94 85 ARG B C 1
ATOM 1558 O O . ARG B 1 85 ? 11.242 3.117 -5.371 1 92.94 85 ARG B O 1
ATOM 1565 N N . GLY B 1 86 ? 10.5 2.061 -3.584 1 92.25 86 GLY B N 1
ATOM 1566 C CA . GLY B 1 86 ? 9.844 3.248 -3.059 1 92.25 86 GLY B CA 1
ATOM 1567 C C . GLY B 1 86 ? 8.391 3.355 -3.465 1 92.25 86 GLY B C 1
ATOM 1568 O O . GLY B 1 86 ? 7.633 4.137 -2.885 1 92.25 86 GLY B O 1
ATOM 1569 N N . GLU B 1 87 ? 8.008 2.525 -4.445 1 94.62 87 GLU B N 1
ATOM 1570 C CA . GLU B 1 87 ? 6.621 2.521 -4.898 1 94.62 87 GLU B CA 1
ATOM 1571 C C . GLU B 1 87 ? 5.836 1.373 -4.27 1 94.62 87 GLU B C 1
ATOM 1573 O O . GLU B 1 87 ? 4.668 1.163 -4.598 1 94.62 87 GLU B O 1
ATOM 1578 N N . MET B 1 88 ? 6.48 0.7 -3.482 1 94.12 88 MET B N 1
ATOM 1579 C CA . MET B 1 88 ? 5.891 -0.424 -2.76 1 94.12 88 MET B CA 1
ATOM 1580 C C . MET B 1 88 ? 6.199 -0.336 -1.269 1 94.12 88 MET B C 1
ATOM 1582 O O . MET B 1 88 ? 7.164 0.322 -0.868 1 94.12 88 MET B O 1
ATOM 1586 N N . VAL B 1 89 ? 5.363 -0.946 -0.553 1 93.5 89 VAL B N 1
ATOM 1587 C CA . VAL B 1 89 ? 5.637 -0.963 0.879 1 93.5 89 VAL B CA 1
ATOM 1588 C C . VAL B 1 89 ? 6.824 -1.879 1.167 1 93.5 89 VAL B C 1
ATOM 1590 O O . VAL B 1 89 ? 7.062 -2.844 0.436 1 93.5 89 VAL B O 1
ATOM 1593 N N . GLY B 1 90 ? 7.484 -1.709 2.166 1 94.62 90 GLY B N 1
ATOM 1594 C CA . GLY B 1 90 ? 8.773 -2.303 2.488 1 94.62 90 GLY B CA 1
ATOM 1595 C C . GLY B 1 90 ? 8.789 -3.811 2.32 1 94.62 90 GLY B C 1
ATOM 1596 O O . GLY B 1 90 ? 9.5 -4.336 1.459 1 94.62 90 GLY B O 1
ATOM 1597 N N . PRO B 1 91 ? 8.031 -4.496 3.143 1 96.56 91 PRO B N 1
ATOM 1598 C CA . PRO B 1 91 ? 8.047 -5.957 3.055 1 96.56 91 PRO B CA 1
ATOM 1599 C C . PRO B 1 91 ? 7.664 -6.469 1.668 1 96.56 91 PRO B C 1
ATOM 1601 O O . PRO B 1 91 ? 8.242 -7.445 1.184 1 96.56 91 PRO B O 1
ATOM 1604 N N . PHE B 1 92 ? 6.742 -5.863 0.98 1 97.31 92 PHE B N 1
ATOM 1605 C CA . PHE B 1 92 ? 6.336 -6.203 -0.379 1 97.31 92 PHE B CA 1
ATOM 1606 C C . PHE B 1 92 ? 7.484 -5.984 -1.356 1 97.31 92 PHE B C 1
ATOM 1608 O O . PHE B 1 92 ? 7.781 -6.859 -2.176 1 97.31 92 PHE B O 1
ATOM 1615 N N . GLN B 1 93 ? 8.047 -4.879 -1.17 1 96.38 93 GLN B N 1
ATOM 1616 C CA . GLN B 1 93 ? 9.18 -4.52 -2.018 1 96.38 93 GLN B CA 1
ATOM 1617 C C . GLN B 1 93 ? 10.312 -5.539 -1.888 1 96.38 93 GLN B C 1
ATOM 1619 O O . GLN B 1 93 ? 10.844 -6.016 -2.893 1 96.38 93 GLN B O 1
ATOM 1624 N N . GLU B 1 94 ? 10.688 -5.844 -0.703 1 96.81 94 GLU B N 1
ATOM 1625 C CA . GLU B 1 94 ? 11.773 -6.793 -0.458 1 96.81 94 GLU B CA 1
ATOM 1626 C C . GLU B 1 94 ? 11.445 -8.164 -1.047 1 96.81 94 GLU B C 1
ATOM 1628 O O . GLU B 1 94 ? 12.297 -8.789 -1.68 1 96.81 94 GLU B O 1
ATOM 1633 N N . ALA B 1 95 ? 10.281 -8.594 -0.855 1 97.44 95 ALA B N 1
ATOM 1634 C CA . ALA B 1 95 ? 9.867 -9.891 -1.381 1 97.44 95 ALA B CA 1
ATOM 1635 C C . ALA B 1 95 ? 9.883 -9.891 -2.906 1 97.44 95 ALA B C 1
ATOM 1637 O O . ALA B 1 95 ? 10.375 -10.836 -3.525 1 97.44 95 ALA B O 1
ATOM 1638 N N . ALA B 1 96 ? 9.328 -8.844 -3.492 1 97.56 96 ALA B N 1
ATOM 1639 C CA . ALA B 1 96 ? 9.25 -8.75 -4.945 1 97.56 96 ALA B CA 1
ATOM 1640 C C . ALA B 1 96 ? 10.641 -8.773 -5.574 1 97.56 96 ALA B C 1
ATOM 1642 O O . ALA B 1 96 ? 10.875 -9.484 -6.551 1 97.56 96 ALA B O 1
ATOM 1643 N N . PHE B 1 97 ? 11.531 -8.016 -5.047 1 97.44 97 PHE B N 1
ATOM 1644 C CA . PHE B 1 97 ? 12.859 -7.898 -5.641 1 97.44 97 PHE B CA 1
ATOM 1645 C C . PHE B 1 97 ? 13.695 -9.141 -5.352 1 97.44 97 PHE B C 1
ATOM 1647 O O . PHE B 1 97 ? 14.695 -9.391 -6.031 1 97.44 97 PHE B O 1
ATOM 1654 N N . ALA B 1 98 ? 13.336 -9.906 -4.355 1 96.69 98 ALA B N 1
ATOM 1655 C CA . ALA B 1 98 ? 14.047 -11.141 -4.023 1 96.69 98 ALA B CA 1
ATOM 1656 C C . ALA B 1 98 ? 13.641 -12.273 -4.961 1 96.69 98 ALA B C 1
ATOM 1658 O O . ALA B 1 98 ? 14.352 -13.273 -5.086 1 96.69 98 ALA B O 1
ATOM 1659 N N . LEU B 1 99 ? 12.531 -12.141 -5.539 1 97.12 99 LEU B N 1
ATOM 1660 C CA . LEU B 1 99 ? 12.023 -13.18 -6.426 1 97.12 99 LEU B CA 1
ATOM 1661 C C . LEU B 1 99 ? 12.688 -13.102 -7.797 1 97.12 99 LEU B C 1
ATOM 1663 O O . LEU B 1 99 ? 12.969 -12 -8.289 1 97.12 99 LEU B O 1
ATOM 1667 N N . PRO B 1 100 ? 12.938 -14.25 -8.406 1 95.5 100 PRO B N 1
ATOM 1668 C CA . PRO B 1 100 ? 13.367 -14.234 -9.805 1 95.5 100 PRO B CA 1
ATOM 1669 C C . PRO B 1 100 ? 12.227 -13.906 -10.773 1 95.5 100 PRO B C 1
ATOM 1671 O O . PRO B 1 100 ? 11.055 -13.938 -10.383 1 95.5 100 PRO B O 1
ATOM 1674 N N . LYS B 1 101 ? 12.68 -13.492 -12.031 1 95.94 101 LYS B N 1
ATOM 1675 C CA . LYS B 1 101 ? 11.672 -13.359 -13.078 1 95.94 101 LYS B CA 1
ATOM 1676 C C . LYS B 1 101 ? 10.828 -14.625 -13.188 1 95.94 101 LYS B C 1
ATOM 1678 O O . LYS B 1 101 ? 11.359 -15.734 -13.234 1 95.94 101 LYS B O 1
ATOM 1683 N N . GLY B 1 102 ? 9.562 -14.438 -13.195 1 96.5 102 GLY B N 1
ATOM 1684 C CA . GLY B 1 102 ? 8.656 -15.57 -13.25 1 96.5 102 GLY B CA 1
ATOM 1685 C C . GLY B 1 102 ? 8.398 -16.203 -11.891 1 96.5 102 GLY B C 1
ATOM 1686 O O . GLY B 1 102 ? 7.602 -17.141 -11.773 1 96.5 102 GLY B O 1
ATOM 1687 N N . GLY B 1 103 ? 8.945 -15.68 -10.852 1 97.44 103 GLY B N 1
ATOM 1688 C CA . GLY B 1 103 ? 8.82 -16.25 -9.516 1 97.44 103 GLY B CA 1
ATOM 1689 C C . GLY B 1 103 ? 7.613 -15.719 -8.758 1 97.44 103 GLY B C 1
ATOM 1690 O O . GLY B 1 103 ? 7.148 -14.609 -9.016 1 97.44 103 GLY B O 1
ATOM 1691 N N . MET B 1 104 ? 7.109 -16.609 -7.789 1 98.25 104 MET B N 1
ATOM 1692 C CA . MET B 1 104 ? 6.012 -16.25 -6.898 1 98.25 104 MET B CA 1
ATOM 1693 C C . MET B 1 104 ? 6.387 -16.5 -5.441 1 98.25 104 MET B C 1
ATOM 1695 O O . MET B 1 104 ? 7.176 -17.406 -5.148 1 98.25 104 MET B O 1
ATOM 1699 N N . THR B 1 105 ? 5.801 -15.695 -4.637 1 98.44 105 THR B N 1
ATOM 1700 C CA . THR B 1 105 ? 6.078 -15.93 -3.223 1 98.44 105 THR B CA 1
ATOM 1701 C C . THR B 1 105 ? 5.551 -17.297 -2.787 1 98.44 105 THR B C 1
ATOM 1703 O O . THR B 1 105 ? 4.398 -17.641 -3.059 1 98.44 105 THR B O 1
ATOM 1706 N N . PRO B 1 106 ? 6.406 -18.062 -2.082 1 97.19 106 PRO B N 1
ATOM 1707 C CA . PRO B 1 106 ? 5.938 -19.375 -1.606 1 97.19 106 PRO B CA 1
ATOM 1708 C C . PRO B 1 106 ? 4.957 -19.25 -0.443 1 97.19 106 PRO B C 1
ATOM 1710 O O . PRO B 1 106 ? 4.211 -20.203 -0.163 1 97.19 106 PRO B O 1
ATOM 1713 N N . GLU B 1 107 ? 5.027 -18.172 0.293 1 97.88 107 GLU B N 1
ATOM 1714 C CA . GLU B 1 107 ? 4.105 -17.828 1.373 1 97.88 107 GLU B CA 1
ATOM 1715 C C . GLU B 1 107 ? 3.615 -16.391 1.25 1 97.88 107 GLU B C 1
ATOM 1717 O O . GLU B 1 107 ? 4.273 -15.555 0.62 1 97.88 107 GLU B O 1
ATOM 1722 N N . PRO B 1 108 ? 2.43 -16.141 1.798 1 98.31 108 PRO B N 1
ATOM 1723 C CA . PRO B 1 108 ? 1.97 -14.75 1.771 1 98.31 108 PRO B CA 1
ATOM 1724 C C . PRO B 1 108 ? 2.916 -13.797 2.504 1 98.31 108 PRO B C 1
ATOM 1726 O O . PRO B 1 108 ? 3.498 -14.172 3.525 1 98.31 108 PRO B O 1
ATOM 1729 N N . VAL B 1 109 ? 3.107 -12.625 1.979 1 97.94 109 VAL B N 1
ATOM 1730 C CA . VAL B 1 109 ? 3.926 -11.57 2.58 1 97.94 109 VAL B CA 1
ATOM 1731 C C . VAL B 1 109 ? 3.047 -10.648 3.418 1 97.94 109 VAL B C 1
ATOM 1733 O O . VAL B 1 109 ? 2.082 -10.07 2.91 1 97.94 109 VAL B O 1
ATOM 1736 N N . ARG B 1 110 ? 3.334 -10.547 4.609 1 97 110 ARG B N 1
ATOM 1737 C CA . ARG B 1 110 ? 2.541 -9.719 5.508 1 97 110 ARG B CA 1
ATOM 1738 C C . ARG B 1 110 ? 2.939 -8.25 5.398 1 97 110 ARG B C 1
ATOM 1740 O O . ARG B 1 110 ? 4.129 -7.926 5.422 1 97 110 ARG B O 1
ATOM 1747 N N . THR B 1 111 ? 1.997 -7.359 5.289 1 94.06 111 THR B N 1
ATOM 1748 C CA . THR B 1 111 ? 2.152 -5.914 5.387 1 94.06 111 THR B CA 1
ATOM 1749 C C . THR B 1 111 ? 1.062 -5.309 6.27 1 94.06 111 THR B C 1
ATOM 1751 O O . THR B 1 111 ? 0.229 -6.035 6.816 1 94.06 111 THR B O 1
ATOM 1754 N N . SER B 1 112 ? 1.04 -4.012 6.434 1 88.12 112 SER B N 1
ATOM 1755 C CA . SER B 1 112 ? 0.016 -3.318 7.207 1 88.12 112 SER B CA 1
ATOM 1756 C C . SER B 1 112 ? -1.351 -3.43 6.539 1 88.12 112 SER B C 1
ATOM 1758 O O . SER B 1 112 ? -2.379 -3.178 7.172 1 88.12 112 SER B O 1
ATOM 1760 N N . PHE B 1 113 ? -1.364 -3.838 5.305 1 87.62 113 PHE B N 1
ATOM 1761 C CA . PHE B 1 113 ? -2.6 -3.924 4.535 1 87.62 113 PHE B CA 1
ATOM 1762 C C . PHE B 1 113 ? -3.186 -5.328 4.609 1 87.62 113 PHE B C 1
ATOM 1764 O O . PHE B 1 113 ? -4.355 -5.539 4.281 1 87.62 113 PHE B O 1
ATOM 1771 N N . GLY B 1 114 ? -2.318 -6.242 4.984 1 93.12 114 GLY B N 1
ATOM 1772 C CA . GLY B 1 114 ? -2.703 -7.641 5.035 1 93.12 114 GLY B CA 1
ATOM 1773 C C . GLY B 1 114 ? -1.633 -8.578 4.5 1 93.12 114 GLY B C 1
ATOM 1774 O O . GLY B 1 114 ? -0.449 -8.406 4.801 1 93.12 114 GLY B O 1
ATOM 1775 N N . TYR B 1 115 ? -2.184 -9.57 3.799 1 97.19 115 TYR B N 1
ATOM 1776 C CA . TYR B 1 115 ? -1.304 -10.602 3.264 1 97.19 115 TYR B CA 1
ATOM 1777 C C . TYR B 1 115 ? -1.307 -10.586 1.739 1 97.19 115 TYR B C 1
ATOM 1779 O O . TYR B 1 115 ? -2.369 -10.641 1.114 1 97.19 115 TYR B O 1
ATOM 1787 N N . HIS B 1 116 ? -0.115 -10.523 1.23 1 97.69 116 HIS B N 1
ATOM 1788 C CA . HIS B 1 116 ? 0.036 -10.438 -0.218 1 97.69 116 HIS B CA 1
ATOM 1789 C C . HIS B 1 116 ? 0.651 -11.711 -0.786 1 97.69 116 HIS B C 1
ATOM 1791 O O . HIS B 1 116 ? 1.595 -12.258 -0.212 1 97.69 116 HIS B O 1
ATOM 1797 N N . ILE B 1 117 ? 0.09 -12.195 -1.86 1 98.31 117 ILE B N 1
ATOM 1798 C CA . ILE B 1 117 ? 0.786 -13.109 -2.758 1 98.31 117 ILE B CA 1
ATOM 1799 C C . ILE B 1 117 ? 1.345 -12.336 -3.951 1 98.31 117 ILE B C 1
ATOM 1801 O O . ILE B 1 117 ? 0.618 -11.594 -4.609 1 98.31 117 ILE B O 1
ATOM 1805 N N . ILE B 1 118 ? 2.641 -12.523 -4.207 1 98.12 118 ILE B N 1
ATOM 1806 C CA . ILE B 1 118 ? 3.307 -11.703 -5.211 1 98.12 118 ILE B CA 1
ATOM 1807 C C . ILE B 1 118 ? 3.842 -12.586 -6.332 1 98.12 118 ILE B C 1
ATOM 1809 O O . ILE B 1 118 ? 4.492 -13.602 -6.074 1 98.12 118 ILE B O 1
ATOM 1813 N N . LEU B 1 119 ? 3.514 -12.234 -7.516 1 97.88 119 LEU B N 1
ATOM 1814 C CA . LEU B 1 119 ? 4.07 -12.82 -8.734 1 97.88 119 LEU B CA 1
ATOM 1815 C C . LEU B 1 119 ? 4.891 -11.789 -9.5 1 97.88 119 LEU B C 1
ATOM 1817 O O . LEU B 1 119 ? 4.379 -10.727 -9.859 1 97.88 119 LEU B O 1
ATOM 1821 N N . VAL B 1 120 ? 6.188 -12.117 -9.75 1 98.06 120 VAL B N 1
ATOM 1822 C CA . VAL B 1 120 ? 7.043 -11.242 -10.547 1 98.06 120 VAL B CA 1
ATOM 1823 C C . VAL B 1 120 ? 7.051 -11.711 -12 1 98.06 120 VAL B C 1
ATOM 1825 O O . VAL B 1 120 ? 7.582 -12.781 -12.312 1 98.06 120 VAL B O 1
ATOM 1828 N N . GLU B 1 121 ? 6.469 -10.867 -12.773 1 97.5 121 GLU B N 1
ATOM 1829 C CA . GLU B 1 121 ? 6.34 -11.242 -14.18 1 97.5 121 GLU B CA 1
ATOM 1830 C C . GLU B 1 121 ? 7.602 -10.891 -14.961 1 97.5 121 GLU B C 1
ATOM 1832 O O . GLU B 1 121 ? 7.949 -11.562 -15.93 1 97.5 121 GLU B O 1
ATOM 1837 N N . ASP B 1 122 ? 8.227 -9.836 -14.57 1 97.94 122 ASP B N 1
ATOM 1838 C CA . ASP B 1 122 ? 9.414 -9.367 -15.281 1 97.94 122 ASP B CA 1
ATOM 1839 C C . ASP B 1 122 ? 10.297 -8.516 -14.367 1 97.94 122 ASP B C 1
ATOM 1841 O O . ASP B 1 122 ? 9.859 -8.078 -13.305 1 97.94 122 ASP B O 1
ATOM 1845 N N . LYS B 1 123 ? 11.539 -8.414 -14.773 1 96.75 123 LYS B N 1
ATOM 1846 C CA . LYS B 1 123 ? 12.508 -7.586 -14.062 1 96.75 123 LYS B CA 1
ATOM 1847 C C . LYS B 1 123 ? 13.414 -6.836 -15.039 1 96.75 123 LYS B C 1
ATOM 1849 O O . LYS B 1 123 ? 13.773 -7.367 -16.094 1 96.75 123 LYS B O 1
ATOM 1854 N N . GLN B 1 124 ? 13.68 -5.609 -14.734 1 95.12 124 GLN B N 1
ATOM 1855 C CA . GLN B 1 124 ? 14.586 -4.797 -15.531 1 95.12 124 GLN B CA 1
ATOM 1856 C C . GLN B 1 124 ? 15.523 -3.984 -14.641 1 95.12 124 GLN B C 1
ATOM 1858 O O . GLN B 1 124 ? 15.141 -3.549 -13.555 1 95.12 124 GLN B O 1
#

Secondary structure (DSSP, 8-state):
----------------------------SS-S--EEEEEEEEESSHHHHHHHHHHHHTT--HHHHHHHH-SSSGGGTTEEEEEETTSS-HHHHHHHHHSPTT-B-SSPEEETTEEEEEEEEEE-/----------------------------SS-S--EEEEEEEEESSHHHHHHHHHHHHTT--HHHHHHHH-SSSTTTTTEEEEEETTSS-HHHHHHHHHSPTT-B-SSPEEETTEEEEEEEEEE-

pLDDT: mean 77.8, std 30.0, range [17.61, 98.44]